Protein AF-0000000074530507 (afdb_homodimer)

Foldseek 3Di:
DVLPDLLLVVLLVVLVVVLVVLVVQLVVVCVVVVHDDDDDPPACQDLNNLSVVLNVVSVVQSVVSSVLSVLLSVLSVPFDPPQDDSVLVVVLSVLSVLLSQLSVLLSCQSNDNDGPVDRDPSNVSSVVSNVVSVVVSVVVSVRSVVRSD/DLLPDLLLVVLLVVLVVVLVVLVVQLVVVCVVVVHDDDDDPPACQDLNNLSVVLNVVSVVQSVVSSVLSVLLSVLSVPFDPPQAPSVLVVVLSVLSVLLSQLSVLLSCQSNDNDGPVDGDPSNVSSVVSNVVSSVVSVVSSVRSVVRSD

Radius of gyration: 20.29 Å; Cα contacts (8 Å, |Δi|>4): 376; chains: 2; bounding box: 49×56×50 Å

pLDDT: mean 90.12, std 11.35, range [38.03, 98.88]

Secondary structure (DSSP, 8-state):
-GGGS-HHHHHHHHHHHHHHHHHHHHHHHHHHHT--SS--TT-TTSHHHHHHHHHHHHHHHHHHHHHHHHHHHHHHHHSPTTSS-HHHHHHHHHHHHHHHHHHHHHHHHHTSSS-TTS--HHHHHHHHHHHHHHHHHHHHHHHHHHH--/-GGGS-HHHHHHHHHHHHHHHHHHHHHHHHHHHT--SS--TT-TTSHHHHHHHHHHHHHHHHHHHHHHHHHHHHHHHHSPTTSS-HHHHHHHHHHHHHHHHHHHHHHHHHHSSS-TTS--HHHHHHHHHHHHHHHHHHHHHHHHHHH--

Structure (mmCIF, N/CA/C/O backbone):
data_AF-0000000074530507-model_v1
#
loop_
_entity.id
_entity.type
_entity.pdbx_description
1 polymer 'Predicted protein'
#
loop_
_atom_site.group_PDB
_atom_site.id
_atom_site.type_symbol
_atom_site.label_atom_id
_atom_site.label_alt_id
_atom_site.label_comp_id
_atom_site.label_asym_id
_atom_site.label_entity_id
_atom_site.label_seq_id
_atom_site.pdbx_PDB_ins_code
_atom_site.Cartn_x
_atom_site.Cartn_y
_atom_site.Cartn_z
_atom_site.occupancy
_atom_site.B_iso_or_equiv
_atom_site.auth_seq_id
_atom_site.auth_comp_id
_atom_site.auth_asym_id
_atom_site.auth_atom_id
_atom_site.pdbx_PDB_model_num
ATOM 1 N N . MET A 1 1 ? -6.875 18.562 21.969 1 38.03 1 MET A N 1
ATOM 2 C CA . MET A 1 1 ? -8.031 18.844 21.125 1 38.03 1 MET A CA 1
ATOM 3 C C . MET A 1 1 ? -7.848 18.266 19.719 1 38.03 1 MET A C 1
ATOM 5 O O . MET A 1 1 ? -6.723 18.172 19.234 1 38.03 1 MET A O 1
ATOM 9 N N . ILE A 1 2 ? -8.672 17.344 19.172 1 42.38 2 ILE A N 1
ATOM 10 C CA . ILE A 1 2 ? -8.539 16.688 17.875 1 42.38 2 ILE A CA 1
ATOM 11 C C . ILE A 1 2 ? -7.953 17.672 16.859 1 42.38 2 ILE A C 1
ATOM 13 O O . ILE A 1 2 ? -7.281 17.266 15.906 1 42.38 2 ILE A O 1
ATOM 17 N N . GLN A 1 3 ? -8.227 18.969 17 1 50.12 3 GLN A N 1
ATOM 18 C CA . GLN A 1 3 ? -7.809 20.078 16.141 1 50.12 3 GLN A CA 1
ATOM 19 C C . GLN A 1 3 ? -6.293 20.094 15.969 1 50.12 3 GLN A C 1
ATOM 21 O O . GLN A 1 3 ? -5.785 20.469 14.906 1 50.12 3 GLN A O 1
ATOM 26 N N . ASP A 1 4 ? -5.508 19.578 17 1 63.66 4 ASP A N 1
ATOM 27 C CA . ASP A 1 4 ? -4.066 19.797 16.922 1 63.66 4 ASP A CA 1
ATOM 28 C C . ASP A 1 4 ? -3.326 18.5 16.594 1 63.66 4 ASP A C 1
ATOM 30 O O . ASP A 1 4 ? -2.094 18.484 16.531 1 63.66 4 ASP A O 1
ATOM 34 N N . LYS A 1 5 ? -4.289 17.484 16.312 1 74.88 5 LYS A N 1
ATOM 35 C CA . LYS A 1 5 ? -3.574 16.234 16.109 1 74.88 5 LYS A CA 1
ATOM 36 C C . LYS A 1 5 ? -3.561 15.844 14.641 1 74.88 5 LYS A C 1
ATOM 38 O O . LYS A 1 5 ? -4.574 15.969 13.945 1 74.88 5 LYS A O 1
ATOM 43 N N . PRO A 1 6 ? -2.488 15.453 14.133 1 89.94 6 PRO A N 1
ATOM 44 C CA . PRO A 1 6 ? -2.389 15.109 12.711 1 89.94 6 PRO A CA 1
ATOM 45 C C . PRO A 1 6 ? -2.988 13.742 12.391 1 89.94 6 PRO A C 1
ATOM 47 O O . PRO A 1 6 ? -2.268 12.828 11.984 1 89.94 6 PRO A O 1
ATOM 50 N N . VAL A 1 7 ? -4.391 13.672 12.508 1 95.31 7 VAL A N 1
ATOM 51 C CA . VAL A 1 7 ? -5.164 12.445 12.344 1 95.31 7 VAL A CA 1
ATOM 52 C C . VAL A 1 7 ? -4.789 11.766 11.031 1 95.31 7 VAL A C 1
ATOM 54 O O . VAL A 1 7 ? -4.633 10.547 10.984 1 95.31 7 VAL A O 1
ATOM 57 N N . GLY A 1 8 ? -4.609 12.547 10.016 1 97.12 8 GLY A N 1
ATOM 58 C CA . GLY A 1 8 ? -4.328 12.016 8.688 1 97.12 8 GLY A CA 1
ATOM 59 C C . GLY A 1 8 ? -3.002 11.289 8.602 1 97.12 8 GLY A C 1
ATOM 60 O O . GLY A 1 8 ? -2.867 10.312 7.863 1 97.12 8 GLY A O 1
ATOM 61 N N . ILE A 1 9 ? -2.074 11.703 9.344 1 96.56 9 ILE A N 1
ATOM 62 C CA . ILE A 1 9 ? -0.757 11.078 9.336 1 96.56 9 ILE A CA 1
ATOM 63 C C . ILE A 1 9 ? -0.815 9.742 10.07 1 96.56 9 ILE A C 1
ATOM 65 O O . ILE A 1 9 ? -0.299 8.734 9.578 1 96.56 9 ILE A O 1
ATOM 69 N N . TYR A 1 10 ? -1.495 9.734 11.219 1 97.25 10 TYR A N 1
ATOM 70 C CA . TYR A 1 10 ? -1.642 8.492 11.969 1 97.25 10 TYR A CA 1
ATOM 71 C C . TYR A 1 10 ? -2.475 7.48 11.188 1 97.25 10 TYR A C 1
ATOM 73 O O . TYR A 1 10 ? -2.143 6.297 11.148 1 97.25 10 TYR A O 1
ATOM 81 N N . ALA A 1 11 ? -3.539 7.992 10.586 1 98.5 11 ALA A N 1
ATOM 82 C CA . ALA A 1 11 ? -4.379 7.125 9.766 1 98.5 11 ALA A CA 1
ATOM 83 C C . ALA A 1 11 ? -3.592 6.551 8.586 1 98.5 11 ALA A C 1
ATOM 85 O O . ALA A 1 11 ? -3.717 5.367 8.266 1 98.5 11 ALA A O 1
ATOM 86 N N . SER A 1 12 ? -2.795 7.379 7.953 1 98.62 12 SER A N 1
ATOM 87 C CA . SER A 1 12 ? -1.981 6.934 6.824 1 98.62 12 SER A CA 1
ATOM 88 C C . SER A 1 12 ? -0.98 5.867 7.254 1 98.62 12 SER A C 1
ATOM 90 O O . SER A 1 12 ? -0.781 4.879 6.547 1 98.62 12 SER A O 1
ATOM 92 N N . ALA A 1 13 ? -0.384 6.062 8.398 1 98.44 13 ALA A N 1
ATOM 93 C CA . ALA A 1 13 ? 0.569 5.082 8.914 1 98.44 13 ALA A CA 1
ATOM 94 C C . ALA A 1 13 ? -0.109 3.74 9.164 1 98.44 13 ALA A C 1
ATOM 96 O O . ALA A 1 13 ? 0.44 2.688 8.828 1 98.44 13 ALA A O 1
ATOM 97 N N . LEU A 1 14 ? -1.243 3.82 9.734 1 98.5 14 LEU A N 1
ATOM 98 C CA . LEU A 1 14 ? -1.99 2.607 10.047 1 98.5 14 LEU A CA 1
ATOM 99 C C . LEU A 1 14 ? -2.391 1.872 8.766 1 98.5 14 LEU A C 1
ATOM 101 O O . LEU A 1 14 ? -2.23 0.654 8.672 1 98.5 14 LEU A O 1
ATOM 105 N N . LEU A 1 15 ? -2.877 2.609 7.832 1 98.75 15 LEU A N 1
ATOM 106 C CA . LEU A 1 15 ? -3.324 2.006 6.578 1 98.75 15 LEU A CA 1
ATOM 107 C C . LEU A 1 15 ? -2.145 1.437 5.801 1 98.75 15 LEU A C 1
ATOM 109 O O . LEU A 1 15 ? -2.24 0.348 5.227 1 98.75 15 LEU A O 1
ATOM 113 N N . ALA A 1 16 ? -1.085 2.211 5.766 1 98.81 16 ALA A N 1
ATOM 114 C CA . ALA A 1 16 ? 0.117 1.719 5.098 1 98.81 16 ALA A CA 1
ATOM 115 C C . ALA A 1 16 ? 0.637 0.45 5.77 1 98.81 16 ALA A C 1
ATOM 117 O O . ALA A 1 16 ? 0.926 -0.542 5.094 1 98.81 16 ALA A O 1
ATOM 118 N N . GLY A 1 17 ? 0.739 0.49 7.094 1 98.62 17 GLY A N 1
ATOM 119 C CA . GLY A 1 17 ? 1.167 -0.69 7.828 1 98.62 17 GLY A CA 1
ATOM 120 C C . GLY A 1 17 ? 0.288 -1.9 7.578 1 98.62 17 GLY A C 1
ATOM 121 O O . GLY A 1 17 ? 0.789 -3.018 7.426 1 98.62 17 GLY A O 1
ATOM 122 N N . ALA A 1 18 ? -0.97 -1.652 7.551 1 98.62 18 ALA A N 1
ATOM 123 C CA . ALA A 1 18 ? -1.917 -2.736 7.309 1 98.62 18 ALA A CA 1
ATOM 124 C C . ALA A 1 18 ? -1.673 -3.383 5.949 1 98.62 18 ALA A C 1
ATOM 126 O O . ALA A 1 18 ? -1.836 -4.594 5.793 1 98.62 18 ALA A O 1
ATOM 127 N N . ASN A 1 19 ? -1.343 -2.592 4.945 1 98.44 19 ASN A N 1
ATOM 128 C CA . ASN A 1 19 ? -1.053 -3.15 3.629 1 98.44 19 ASN A CA 1
ATOM 129 C C . ASN A 1 19 ? 0.098 -4.152 3.686 1 98.44 19 ASN A C 1
ATOM 131 O O . ASN A 1 19 ? 0.014 -5.234 3.104 1 98.44 19 ASN A O 1
ATOM 135 N N . PHE A 1 20 ? 1.115 -3.824 4.387 1 98.62 20 PHE A N 1
ATOM 136 C CA . PHE A 1 20 ? 2.289 -4.688 4.473 1 98.62 20 PHE A CA 1
ATOM 137 C C . PHE A 1 20 ? 2.008 -5.895 5.355 1 98.62 20 PHE A C 1
ATOM 139 O O . PHE A 1 20 ? 2.49 -6.996 5.082 1 98.62 20 PHE A O 1
ATOM 146 N N . VAL A 1 21 ? 1.217 -5.68 6.379 1 98.19 21 VAL A N 1
ATOM 147 C CA . VAL A 1 21 ? 0.849 -6.801 7.238 1 98.19 21 VAL A CA 1
ATOM 148 C C . VAL A 1 21 ? -0.023 -7.785 6.461 1 98.19 21 VAL A C 1
ATOM 150 O O . VAL A 1 21 ? 0.217 -8.992 6.488 1 98.19 21 VAL A O 1
ATOM 153 N N . LEU A 1 22 ? -1.006 -7.27 5.75 1 98.19 22 LEU A N 1
ATOM 154 C CA . LEU A 1 22 ? -1.865 -8.141 4.953 1 98.19 22 LEU A CA 1
ATOM 155 C C . LEU A 1 22 ? -1.055 -8.891 3.906 1 98.19 22 LEU A C 1
ATOM 157 O O . LEU A 1 22 ? -1.284 -10.078 3.672 1 98.19 22 LEU A O 1
ATOM 161 N N . GLY A 1 23 ? -0.12 -8.172 3.316 1 97.62 23 GLY A N 1
ATOM 162 C CA . GLY A 1 23 ? 0.769 -8.852 2.389 1 97.62 23 GLY A CA 1
ATOM 163 C C . GLY A 1 23 ? 1.565 -9.969 3.037 1 97.62 23 GLY A C 1
ATOM 164 O O . GLY A 1 23 ? 1.749 -11.039 2.441 1 97.62 23 GLY A O 1
ATOM 165 N N . SER A 1 24 ? 2.014 -9.766 4.223 1 97.31 24 SER A N 1
ATOM 166 C CA . SER A 1 24 ? 2.775 -10.789 4.93 1 97.31 24 SER A CA 1
ATOM 167 C C . SER A 1 24 ? 1.895 -11.984 5.289 1 97.31 24 SER A C 1
ATOM 169 O O . SER A 1 24 ? 2.361 -13.125 5.301 1 97.31 24 SER A O 1
ATOM 171 N N . VAL A 1 25 ? 0.646 -11.734 5.598 1 96.81 25 VAL A N 1
ATOM 172 C CA . VAL A 1 25 ? -0.304 -12.812 5.875 1 96.81 25 VAL A CA 1
ATOM 173 C C . VAL A 1 25 ? -0.505 -13.656 4.621 1 96.81 25 VAL A C 1
ATOM 175 O O . VAL A 1 25 ? -0.502 -14.891 4.688 1 96.81 25 VAL A O 1
ATOM 178 N N . VAL A 1 26 ? -0.604 -13 3.457 1 95.94 26 VAL A N 1
ATOM 179 C CA . VAL A 1 26 ? -0.722 -13.711 2.191 1 95.94 26 VAL A CA 1
ATOM 180 C C . VAL A 1 26 ? 0.512 -14.586 1.975 1 95.94 26 VAL A C 1
ATOM 182 O O . VAL A 1 26 ? 0.393 -15.766 1.648 1 95.94 26 VAL A O 1
ATOM 185 N N . SER A 1 27 ? 1.663 -14 2.227 1 94.62 27 SER A N 1
ATOM 186 C CA . SER A 1 27 ? 2.908 -14.742 2.043 1 94.62 27 SER A CA 1
ATOM 187 C C . SER A 1 27 ? 2.984 -15.938 2.982 1 94.62 27 SER A C 1
ATOM 189 O O . SER A 1 27 ? 3.393 -17.031 2.574 1 94.62 27 SER A O 1
ATOM 191 N N . SER A 1 28 ? 2.576 -15.781 4.211 1 94 28 SER A N 1
ATOM 192 C CA . SER A 1 28 ? 2.596 -16.859 5.199 1 94 28 SER A CA 1
ATOM 193 C C . SER A 1 28 ? 1.63 -17.969 4.82 1 94 28 SER A C 1
ATOM 195 O O . SER A 1 28 ? 1.957 -19.156 4.949 1 94 28 SER A O 1
ATOM 197 N N . ARG A 1 29 ? 0.447 -17.547 4.324 1 91.75 29 ARG A N 1
ATOM 198 C CA . ARG A 1 29 ? -0.546 -18.531 3.932 1 91.75 29 ARG A CA 1
ATOM 199 C C . ARG A 1 29 ? -0.101 -19.297 2.684 1 91.75 29 ARG A C 1
ATOM 201 O O . ARG A 1 29 ? -0.401 -20.484 2.531 1 91.75 29 ARG A O 1
ATOM 208 N N . ARG A 1 30 ? 0.656 -18.625 1.835 1 90.25 30 ARG A N 1
ATOM 209 C CA . ARG A 1 30 ? 1.193 -19.281 0.648 1 90.25 30 ARG A CA 1
ATOM 210 C C . ARG A 1 30 ? 2.252 -20.312 1.027 1 90.25 30 ARG A C 1
ATOM 212 O O . ARG A 1 30 ? 2.295 -21.406 0.456 1 90.25 30 ARG A O 1
ATOM 219 N N . MET A 1 31 ? 3.029 -19.953 1.963 1 87.12 31 MET A N 1
ATOM 220 C CA . MET A 1 31 ? 4.043 -20.891 2.436 1 87.12 31 MET A CA 1
ATOM 221 C C . MET A 1 31 ? 3.398 -22.109 3.096 1 87.12 31 MET A C 1
ATOM 223 O O . MET A 1 31 ? 3.783 -23.25 2.822 1 87.12 31 MET A O 1
ATOM 227 N N . SER A 1 32 ? 2.373 -21.922 3.793 1 87.12 32 SER A N 1
ATOM 228 C CA . SER A 1 32 ? 1.711 -22.984 4.531 1 87.12 32 SER A CA 1
ATOM 229 C C . SER A 1 32 ? 0.933 -23.906 3.598 1 87.12 32 SER A C 1
ATOM 231 O O . SER A 1 32 ? 0.827 -25.109 3.85 1 87.12 32 SER A O 1
ATOM 233 N N . SER A 1 33 ? 0.396 -23.359 2.475 1 83.94 33 SER A N 1
ATOM 234 C CA . SER A 1 33 ? -0.404 -24.141 1.541 1 83.94 33 SER A CA 1
ATOM 235 C C . SER A 1 33 ? 0.454 -24.703 0.413 1 83.94 33 SER A C 1
ATOM 237 O O . SER A 1 33 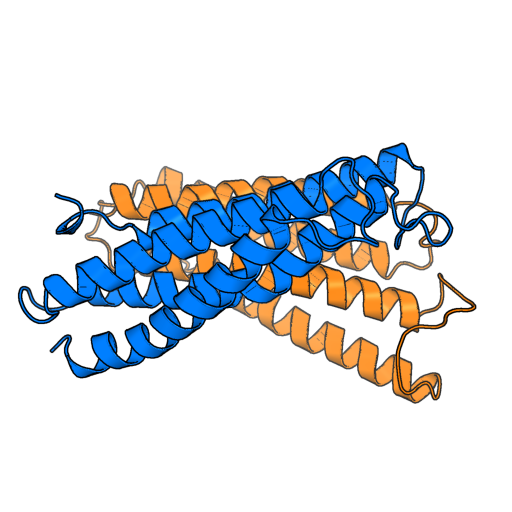? -0.052 -25.391 -0.478 1 83.94 33 SER A O 1
ATOM 239 N N . ARG A 1 34 ? 1.786 -24.328 0.48 1 80.56 34 ARG A N 1
ATOM 240 C CA . ARG A 1 34 ? 2.727 -24.766 -0.544 1 80.56 34 ARG A CA 1
ATOM 241 C C . ARG A 1 34 ? 2.254 -24.359 -1.936 1 80.56 34 ARG A C 1
ATOM 243 O O . ARG A 1 34 ? 2.273 -25.172 -2.867 1 80.56 34 ARG A O 1
ATOM 250 N N . LYS A 1 35 ? 1.601 -23.234 -1.944 1 79.75 35 LYS A N 1
ATOM 251 C CA . LYS A 1 35 ? 1.241 -22.562 -3.188 1 79.75 35 LYS A CA 1
ATOM 252 C C . LYS A 1 35 ? 2.062 -21.281 -3.379 1 79.75 35 LYS A C 1
ATOM 254 O O . LYS A 1 35 ? 2.213 -20.5 -2.449 1 79.75 35 LYS A O 1
ATOM 259 N N . SER A 1 36 ? 2.641 -21.234 -4.57 1 74.75 36 SER A N 1
ATOM 260 C CA . SER A 1 36 ? 3.578 -20.141 -4.77 1 74.75 36 SER A CA 1
ATOM 261 C C . SER A 1 36 ? 2.902 -18.953 -5.453 1 74.75 36 SER A C 1
ATOM 263 O O . SER A 1 36 ? 3.348 -17.812 -5.312 1 74.75 36 SER A O 1
ATOM 265 N N . ILE A 1 37 ? 1.854 -19.234 -6.172 1 75.06 37 ILE A N 1
ATOM 266 C CA . ILE A 1 37 ? 1.181 -18.125 -6.848 1 75.06 37 ILE A CA 1
ATOM 267 C C . ILE A 1 37 ? -0.33 -18.344 -6.816 1 75.06 37 ILE A C 1
ATOM 269 O O . ILE A 1 37 ? -0.796 -19.469 -6.609 1 75.06 37 ILE A O 1
ATOM 273 N N . GLY A 1 38 ? -1.021 -17.234 -6.973 1 72 38 GLY A N 1
ATOM 274 C CA . GLY A 1 38 ? -2.465 -17.328 -7.117 1 72 38 GLY A CA 1
ATOM 275 C C . GLY A 1 38 ? -3.174 -17.734 -5.84 1 72 38 GLY A C 1
ATOM 276 O O . GLY A 1 38 ? -2.717 -17.406 -4.742 1 72 38 GLY A O 1
ATOM 277 N N . CYS A 1 39 ? -4.469 -18.109 -6.016 1 74 39 CYS A N 1
ATOM 278 C CA . CYS A 1 39 ? -5.352 -18.578 -4.949 1 74 39 CYS A CA 1
ATOM 279 C C . CYS A 1 39 ? -5.703 -20.047 -5.129 1 74 39 CYS A C 1
ATOM 281 O O . CYS A 1 39 ? -5.164 -20.719 -6.012 1 74 39 CYS A O 1
ATOM 283 N N . ASP A 1 40 ? -6.352 -20.469 -4.062 1 74.94 40 ASP A N 1
ATOM 284 C CA . ASP A 1 40 ? -6.859 -21.828 -4.176 1 74.94 40 ASP A CA 1
ATOM 285 C C . ASP A 1 40 ? -8.062 -21.891 -5.117 1 74.94 40 ASP A C 1
ATOM 287 O O . ASP A 1 40 ? -9.18 -21.562 -4.723 1 74.94 40 ASP A O 1
ATOM 291 N N . GLU A 1 41 ? -7.766 -22.156 -6.387 1 72.5 41 GLU A N 1
ATOM 292 C CA . GLU A 1 41 ? -8.789 -22.172 -7.422 1 72.5 41 GLU A CA 1
ATOM 293 C C . GLU A 1 41 ? -9.914 -23.141 -7.078 1 72.5 41 GLU A C 1
ATOM 295 O O . GLU A 1 41 ? -11.062 -22.938 -7.469 1 72.5 41 GLU A O 1
ATOM 300 N N . ASN A 1 42 ? -9.602 -24.078 -6.309 1 79.25 42 ASN A N 1
ATOM 301 C CA . ASN A 1 42 ? -10.578 -25.125 -6.023 1 79.25 42 ASN A CA 1
ATOM 302 C C . ASN A 1 42 ? -11.352 -24.828 -4.738 1 79.25 42 ASN A C 1
ATOM 304 O O . ASN A 1 42 ? -12.352 -25.484 -4.449 1 79.25 42 ASN A O 1
ATOM 308 N N . ASP A 1 43 ? -10.906 -23.875 -3.945 1 84.94 43 ASP A N 1
ATOM 309 C CA . ASP A 1 43 ? -11.57 -23.516 -2.697 1 84.94 43 ASP A CA 1
ATOM 310 C C . ASP A 1 43 ? -11.648 -22 -2.525 1 84.94 43 ASP A C 1
ATOM 312 O O . ASP A 1 43 ? -10.781 -21.391 -1.903 1 84.94 43 ASP A O 1
ATOM 316 N N . PRO A 1 44 ? -12.703 -21.469 -2.967 1 84 44 PRO A N 1
ATOM 317 C CA . PRO A 1 44 ? -12.875 -20.016 -2.896 1 84 44 PRO A CA 1
ATOM 318 C C . PRO A 1 44 ? -12.961 -19.5 -1.462 1 84 44 PRO A C 1
ATOM 320 O O . PRO A 1 44 ? -12.844 -18.281 -1.228 1 84 44 PRO A O 1
ATOM 323 N N . ASN A 1 45 ? -13.062 -20.438 -0.555 1 89.56 45 ASN A N 1
ATOM 324 C CA . ASN A 1 45 ? -13.195 -20.016 0.835 1 89.56 45 ASN A CA 1
ATOM 325 C C . ASN A 1 45 ? -11.953 -20.359 1.646 1 89.56 45 ASN A C 1
ATOM 327 O O . ASN A 1 45 ? -11.969 -20.297 2.877 1 89.56 45 ASN A O 1
ATOM 331 N N . SER A 1 46 ? -10.93 -20.688 0.937 1 91.25 46 SER A N 1
ATOM 332 C CA . SER A 1 46 ? -9.703 -21.031 1.653 1 91.25 46 SER A CA 1
ATOM 333 C C . SER A 1 46 ? -9.125 -19.812 2.361 1 91.25 46 SER A C 1
ATOM 335 O O . SER A 1 46 ? -9.391 -18.672 1.969 1 91.25 46 SER A O 1
ATOM 337 N N . ALA A 1 47 ? -8.359 -20.094 3.35 1 92.25 47 ALA A N 1
ATOM 338 C CA . ALA A 1 47 ? -7.695 -19.016 4.086 1 92.25 47 ALA A CA 1
ATOM 339 C C . ALA A 1 47 ? -6.793 -18.203 3.164 1 92.25 47 ALA A C 1
ATOM 341 O O . ALA A 1 47 ? -6.707 -16.969 3.297 1 92.25 47 ALA A O 1
ATOM 342 N N . LEU A 1 48 ? -6.18 -18.859 2.268 1 93.62 48 LEU A N 1
ATOM 343 C CA . LEU A 1 48 ? -5.305 -18.172 1.327 1 93.62 48 LEU A CA 1
ATOM 344 C C . LEU A 1 48 ? -6.105 -17.266 0.402 1 93.62 48 LEU A C 1
ATOM 346 O O . LEU A 1 48 ? -5.758 -16.094 0.214 1 93.62 48 LEU A O 1
ATOM 350 N N . THR A 1 49 ? -7.172 -17.797 -0.137 1 93 49 THR A N 1
ATOM 351 C CA . THR A 1 49 ? -7.996 -17 -1.043 1 93 49 THR A CA 1
ATOM 352 C C . THR A 1 49 ? -8.539 -15.766 -0.336 1 93 49 THR A C 1
ATOM 354 O O . THR A 1 49 ? -8.516 -14.664 -0.892 1 93 49 THR A O 1
ATOM 357 N N . LYS A 1 50 ? -8.984 -15.938 0.86 1 94.56 50 LYS A N 1
ATOM 358 C CA . LYS A 1 50 ? -9.523 -14.828 1.646 1 94.56 50 LYS A CA 1
ATOM 359 C C . LYS A 1 50 ? -8.445 -13.781 1.92 1 94.56 50 LYS A C 1
ATOM 361 O O . LYS A 1 50 ? -8.688 -12.586 1.787 1 94.56 50 LYS A O 1
ATOM 366 N N . ALA A 1 51 ? -7.242 -14.234 2.271 1 95.75 51 ALA A N 1
ATOM 367 C CA . ALA A 1 51 ? -6.137 -13.32 2.539 1 95.75 51 ALA A CA 1
ATOM 368 C C . ALA A 1 51 ? -5.758 -12.531 1.288 1 95.75 51 ALA A C 1
ATOM 370 O O . ALA A 1 51 ? -5.52 -11.32 1.355 1 95.75 51 ALA A O 1
ATOM 371 N N . VAL A 1 52 ? -5.715 -13.195 0.209 1 94.88 52 VAL A N 1
ATOM 372 C CA . VAL A 1 52 ? -5.344 -12.562 -1.054 1 94.88 52 VAL A CA 1
ATOM 373 C C . VAL A 1 52 ? -6.375 -11.508 -1.425 1 94.88 52 VAL A C 1
ATOM 375 O O . VAL A 1 52 ? -6.02 -10.391 -1.805 1 94.88 52 VAL A O 1
ATOM 378 N N . ARG A 1 53 ? -7.609 -11.789 -1.312 1 94.44 53 ARG A N 1
ATOM 379 C CA . ARG A 1 53 ? -8.672 -10.859 -1.65 1 94.44 53 ARG A CA 1
ATOM 380 C C . ARG A 1 53 ? -8.672 -9.664 -0.705 1 94.44 53 ARG A C 1
ATOM 382 O O . ARG A 1 53 ? -8.898 -8.523 -1.131 1 94.44 53 ARG A O 1
ATOM 389 N N . ALA A 1 54 ? -8.492 -9.938 0.544 1 96.69 54 ALA A N 1
ATOM 390 C CA . ALA A 1 54 ? -8.422 -8.859 1.526 1 96.69 54 ALA A CA 1
ATOM 391 C C . ALA A 1 54 ? -7.27 -7.906 1.218 1 96.69 54 ALA A C 1
ATOM 393 O O . ALA A 1 54 ? -7.449 -6.684 1.224 1 96.69 54 ALA A O 1
ATOM 394 N N . HIS A 1 55 ? -6.117 -8.469 0.922 1 97.75 55 HIS A N 1
ATOM 395 C CA . HIS A 1 55 ? -4.945 -7.652 0.61 1 97.75 55 HIS A CA 1
ATOM 396 C C . HIS A 1 55 ? -5.152 -6.867 -0.682 1 97.75 55 HIS A C 1
ATOM 398 O O . HIS A 1 55 ? -4.852 -5.672 -0.741 1 97.75 55 HIS A O 1
ATOM 404 N N . ALA A 1 56 ? -5.668 -7.527 -1.645 1 96.19 56 ALA A N 1
ATOM 405 C CA . ALA A 1 56 ? -5.902 -6.887 -2.936 1 96.19 56 ALA A CA 1
ATOM 406 C C . ALA A 1 56 ? -6.875 -5.719 -2.799 1 96.19 56 ALA A C 1
ATOM 408 O O . ALA A 1 56 ? -6.641 -4.641 -3.346 1 96.19 56 ALA A O 1
ATOM 409 N N . ASN A 1 57 ? -7.957 -5.945 -2.166 1 97.12 57 ASN A N 1
ATOM 410 C CA . ASN A 1 57 ? -8.945 -4.891 -1.955 1 97.12 57 ASN A CA 1
ATOM 411 C C . ASN A 1 57 ? -8.336 -3.695 -1.224 1 97.12 57 ASN A C 1
ATOM 413 O O . ASN A 1 57 ? -8.586 -2.545 -1.588 1 97.12 57 ASN A O 1
ATOM 417 N N . HIS A 1 58 ? -7.562 -4.012 -0.18 1 98.31 58 HIS A N 1
ATOM 418 C CA . HIS A 1 58 ? -6.895 -2.959 0.574 1 98.31 58 HIS A CA 1
ATOM 419 C C . HIS A 1 58 ? -5.926 -2.182 -0.31 1 98.31 58 HIS A C 1
ATOM 421 O O . HIS A 1 58 ? -5.895 -0.949 -0.271 1 98.31 58 HIS A O 1
ATOM 427 N N . ALA A 1 59 ? -5.191 -2.842 -1.146 1 97.81 59 ALA A N 1
ATOM 428 C CA . ALA A 1 59 ? -4.176 -2.238 -2.006 1 97.81 59 ALA A CA 1
ATOM 429 C C . ALA A 1 59 ? -4.816 -1.377 -3.09 1 97.81 59 ALA A C 1
ATOM 431 O O . ALA A 1 59 ? -4.203 -0.43 -3.584 1 97.81 59 ALA A O 1
ATOM 432 N N . GLU A 1 60 ? -6.062 -1.613 -3.41 1 97.62 60 GLU A N 1
ATOM 433 C CA . GLU A 1 60 ? -6.758 -0.904 -4.48 1 97.62 60 GLU A CA 1
ATOM 434 C C . GLU A 1 60 ? -7.082 0.53 -4.07 1 97.62 60 GLU A C 1
ATOM 436 O O . GLU A 1 60 ? -7.121 1.429 -4.914 1 97.62 60 GLU A O 1
ATOM 441 N N . TYR A 1 61 ? -7.238 0.749 -2.812 1 97.94 61 TYR A N 1
ATOM 442 C CA . TYR A 1 61 ? -7.797 2.027 -2.389 1 97.94 61 TYR A CA 1
ATOM 443 C C . TYR A 1 61 ? -6.805 2.793 -1.52 1 97.94 61 TYR A C 1
ATOM 445 O O . TYR A 1 61 ? -6.773 4.027 -1.546 1 97.94 61 TYR A O 1
ATOM 453 N N . THR A 1 62 ? -6.059 2.119 -0.84 1 97 62 THR A N 1
ATOM 454 C CA . THR A 1 62 ? -5.289 2.674 0.27 1 97 62 THR A CA 1
ATOM 455 C C . THR A 1 62 ? -4.273 3.691 -0.233 1 97 62 THR A C 1
ATOM 457 O O . THR A 1 62 ? -4.129 4.773 0.343 1 97 62 THR A O 1
ATOM 460 N N . PRO A 1 63 ? -3.549 3.438 -1.328 1 97.25 63 PRO A N 1
ATOM 461 C CA . PRO A 1 63 ? -2.594 4.457 -1.764 1 97.25 63 PRO A CA 1
ATOM 462 C C . PRO A 1 63 ? -3.26 5.797 -2.076 1 97.25 63 PRO A C 1
ATOM 464 O O . PRO A 1 63 ? -2.711 6.852 -1.754 1 97.25 63 PRO A O 1
ATOM 467 N N . THR A 1 64 ? -4.383 5.711 -2.721 1 98.12 64 THR A N 1
ATOM 468 C CA . THR A 1 64 ? -5.105 6.926 -3.078 1 98.12 64 THR A CA 1
ATOM 469 C C . THR A 1 64 ? -5.52 7.695 -1.828 1 98.12 64 THR A C 1
ATOM 471 O O . THR A 1 64 ? -5.289 8.906 -1.731 1 98.12 64 THR A O 1
ATOM 474 N N . ILE A 1 65 ? -6.051 6.992 -0.904 1 98.69 65 ILE A N 1
ATOM 475 C CA . ILE A 1 65 ? -6.57 7.656 0.286 1 98.69 65 ILE A CA 1
ATOM 476 C C . ILE A 1 65 ? -5.41 8.211 1.113 1 98.69 65 ILE A C 1
ATOM 478 O O . ILE A 1 65 ? -5.527 9.289 1.709 1 98.69 65 ILE A O 1
ATOM 482 N N . ILE A 1 66 ? -4.32 7.516 1.195 1 98.69 66 ILE A N 1
ATOM 483 C CA . ILE A 1 66 ? -3.139 7.973 1.916 1 98.69 66 ILE A CA 1
ATOM 484 C C . ILE A 1 66 ? -2.629 9.273 1.296 1 98.69 66 ILE A C 1
ATOM 486 O O . ILE A 1 66 ? -2.316 10.227 2.01 1 98.69 66 ILE A O 1
ATOM 490 N N . ALA A 1 67 ? -2.578 9.336 -0.04 1 98.12 67 ALA A N 1
ATOM 491 C CA . ALA A 1 67 ? -2.145 10.555 -0.721 1 98.12 67 ALA A CA 1
ATOM 492 C C . ALA A 1 67 ? -3.045 11.734 -0.363 1 98.12 67 ALA A C 1
ATOM 494 O O . ALA A 1 67 ? -2.559 12.836 -0.093 1 98.12 67 ALA A O 1
ATOM 495 N N . LEU A 1 68 ? -4.281 11.477 -0.345 1 98.19 68 LEU A N 1
ATOM 496 C CA . LEU A 1 68 ? -5.23 12.539 -0.032 1 98.19 68 LEU A CA 1
ATOM 497 C C . LEU A 1 68 ? -5.051 13.023 1.403 1 98.19 68 LEU A C 1
ATOM 499 O O . LEU A 1 68 ? -5 14.234 1.653 1 98.19 68 LEU A O 1
ATOM 503 N N . MET A 1 69 ? -4.918 12.078 2.316 1 98 69 MET A N 1
ATOM 504 C CA . MET A 1 69 ? -4.84 12.422 3.732 1 98 69 MET A CA 1
ATOM 505 C C . MET A 1 69 ? -3.539 13.156 4.043 1 98 69 MET A C 1
ATOM 507 O O . MET A 1 69 ? -3.539 14.148 4.773 1 98 69 MET A O 1
ATOM 511 N N . LEU A 1 70 ? -2.471 12.703 3.49 1 96.56 70 LEU A N 1
ATOM 512 C CA . LEU A 1 70 ? -1.195 13.367 3.736 1 96.56 70 LEU A CA 1
ATOM 513 C C . LEU A 1 70 ? -1.192 14.773 3.15 1 96.56 70 LEU A C 1
ATOM 515 O O . LEU A 1 70 ? -0.626 15.695 3.742 1 96.56 70 LEU A O 1
ATOM 519 N N . PHE A 1 71 ? -1.841 14.953 2.039 1 94.56 71 PHE A N 1
ATOM 520 C CA . PHE A 1 71 ? -1.937 16.281 1.436 1 94.56 71 PHE A CA 1
ATOM 521 C C . PHE A 1 71 ? -2.771 17.203 2.305 1 94.56 71 PHE A C 1
ATOM 523 O O . PHE A 1 71 ? -2.359 18.344 2.59 1 94.56 71 PHE A O 1
ATOM 530 N N . ILE A 1 72 ? -3.877 16.734 2.715 1 93.75 72 ILE A N 1
ATOM 531 C CA . ILE A 1 72 ? -4.773 17.531 3.533 1 93.75 72 ILE A CA 1
ATOM 532 C C . ILE A 1 72 ? -4.062 17.953 4.816 1 93.75 72 ILE A C 1
ATOM 534 O O . ILE A 1 72 ? -4.102 19.141 5.195 1 93.75 72 ILE A O 1
ATOM 538 N N . GLU A 1 73 ? -3.416 17.047 5.441 1 91.62 73 GLU A N 1
ATOM 539 C CA . GLU A 1 73 ? -2.73 17.359 6.695 1 91.62 73 GLU A CA 1
ATOM 540 C C . GLU A 1 73 ? -1.569 18.312 6.473 1 91.62 73 GLU A C 1
ATOM 542 O O . GLU A 1 73 ? -1.324 19.203 7.293 1 91.62 73 GLU A O 1
ATOM 547 N N . SER A 1 74 ? -0.85 18.125 5.371 1 88.69 74 SER A N 1
ATOM 548 C CA . SER A 1 74 ? 0.256 19.031 5.066 1 88.69 74 SER A CA 1
ATOM 549 C C . SER A 1 74 ? -0.24 20.453 4.836 1 88.69 74 SER A C 1
ATOM 551 O O . SER A 1 74 ? 0.365 21.406 5.316 1 88.69 74 SER A O 1
ATOM 553 N N . LYS A 1 75 ? -1.299 20.578 4.168 1 86.94 75 LYS A N 1
ATOM 554 C CA . LYS A 1 75 ? -1.879 21.891 3.924 1 86.94 75 LYS A CA 1
ATOM 555 C C . LYS A 1 75 ? -2.365 22.531 5.223 1 86.94 75 LYS A C 1
ATOM 557 O O . LYS A 1 75 ? -2.166 23.719 5.449 1 86.94 75 LYS A O 1
ATOM 562 N N . ALA A 1 76 ? -2.965 21.75 6.008 1 83.25 76 ALA A N 1
ATOM 563 C CA . ALA A 1 76 ? -3.48 22.25 7.281 1 83.25 76 ALA A CA 1
ATOM 564 C C . ALA A 1 76 ? -2.344 22.703 8.195 1 83.25 76 ALA A C 1
ATOM 566 O O . ALA A 1 76 ? -2.494 23.656 8.961 1 83.25 76 ALA A O 1
ATOM 567 N N . MET A 1 77 ? -1.242 22.078 8.094 1 80.44 77 MET A N 1
ATOM 568 C CA . MET A 1 77 ? -0.1 22.359 8.953 1 80.44 77 MET A CA 1
ATOM 569 C C . MET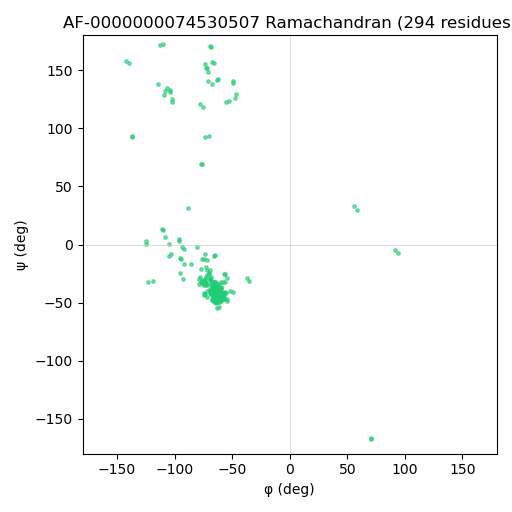 A 1 77 ? 0.638 23.609 8.484 1 80.44 77 MET A C 1
ATOM 571 O O . MET A 1 77 ? 1.165 24.375 9.305 1 80.44 77 MET A O 1
ATOM 575 N N . TYR A 1 78 ? 0.683 23.844 7.211 1 78.5 78 TYR A N 1
ATOM 576 C CA . TYR A 1 78 ? 1.529 24.906 6.695 1 78.5 78 TYR A CA 1
ATOM 577 C C . TYR A 1 78 ? 0.699 26.141 6.336 1 78.5 78 TYR A C 1
ATOM 579 O O . TYR A 1 78 ? 1.249 27.203 6.02 1 78.5 78 TYR A O 1
ATOM 587 N N . ALA A 1 79 ? -0.527 25.953 6.398 1 75.19 79 ALA A N 1
ATOM 588 C CA . ALA A 1 79 ? -1.386 27.109 6.121 1 75.19 79 ALA A CA 1
ATOM 589 C C . ALA A 1 79 ? -1.324 28.125 7.258 1 75.19 79 ALA A C 1
ATOM 591 O O . ALA A 1 79 ? -1.104 27.75 8.414 1 75.19 79 ALA A O 1
ATOM 592 N N . PRO A 1 80 ? -1.315 29.422 6.754 1 73.25 80 PRO A N 1
ATOM 593 C CA . PRO A 1 80 ? -1.389 30.438 7.809 1 73.25 80 PRO A CA 1
ATOM 594 C C . PRO A 1 80 ? -2.512 30.172 8.805 1 73.25 80 PRO A C 1
ATOM 596 O O . PRO A 1 80 ? -3.553 29.609 8.445 1 73.25 80 PRO A O 1
ATOM 599 N N . GLN A 1 81 ? -2.203 30.391 10.055 1 64.56 81 GLN A N 1
ATOM 600 C CA . GLN A 1 81 ? -3.176 30.156 11.117 1 64.56 81 GLN A CA 1
ATOM 601 C C . GLN A 1 81 ? -4.527 30.766 10.766 1 64.56 81 GLN A C 1
ATOM 603 O O . GLN A 1 81 ? -4.605 31.938 10.359 1 64.56 81 GLN A O 1
ATOM 608 N N . GLY A 1 82 ? -5.52 30.094 10.852 1 64.75 82 GLY A N 1
ATOM 609 C CA . GLY A 1 82 ? -6.867 30.594 10.633 1 64.75 82 GLY A CA 1
ATOM 610 C C . GLY A 1 82 ? -7.332 30.438 9.195 1 64.75 82 GLY A C 1
ATOM 611 O O . GLY A 1 82 ? -8.484 30.734 8.875 1 64.75 82 GLY A O 1
ATOM 612 N N . SER A 1 83 ? -6.449 29.969 8.32 1 71.31 83 SER A N 1
ATOM 613 C CA . SER A 1 83 ? -6.812 29.922 6.906 1 71.31 83 SER A CA 1
ATOM 614 C C . SER A 1 83 ? -7.746 28.766 6.605 1 71.31 83 SER A C 1
ATOM 616 O O . SER A 1 83 ? -8.594 28.844 5.719 1 71.31 83 SER A O 1
ATOM 618 N N . VAL A 1 84 ? -7.594 27.719 7.355 1 73.81 84 VAL A N 1
ATOM 619 C CA . VAL A 1 84 ? -8.492 26.578 7.145 1 73.81 84 VAL A CA 1
ATOM 620 C C . VAL A 1 84 ? -9.562 26.562 8.234 1 73.81 84 VAL A C 1
ATOM 622 O O . VAL A 1 84 ? -9.25 26.641 9.422 1 73.81 84 VAL A O 1
ATOM 625 N N . ASP A 1 85 ? -10.828 26.609 7.766 1 83.12 85 ASP A N 1
ATOM 626 C CA . ASP A 1 85 ? -11.945 26.531 8.703 1 83.12 85 ASP A CA 1
ATOM 627 C C . ASP A 1 85 ? -11.805 25.312 9.617 1 83.12 85 ASP A C 1
ATOM 629 O O . ASP A 1 85 ? -11.742 24.188 9.141 1 83.12 85 ASP A O 1
ATOM 633 N N . ILE A 1 86 ? -11.812 25.562 10.867 1 83.81 86 ILE A N 1
ATOM 634 C CA . ILE A 1 86 ? -11.555 24.547 11.875 1 83.81 86 ILE A CA 1
ATOM 635 C C . ILE A 1 86 ? -12.664 23.5 11.852 1 83.81 86 ILE A C 1
ATOM 637 O O . ILE A 1 86 ? -12.414 22.312 12.07 1 83.81 86 ILE A O 1
ATOM 641 N N . ASN A 1 87 ? -13.828 23.922 11.641 1 87.25 87 ASN A N 1
ATOM 642 C CA . ASN A 1 87 ? -14.953 22.984 11.586 1 87.25 87 ASN A CA 1
ATOM 643 C C . ASN A 1 87 ? -14.82 22.016 10.422 1 87.25 87 ASN A C 1
ATOM 645 O O . ASN A 1 87 ? -15.055 20.812 10.578 1 87.25 87 ASN A O 1
ATOM 649 N N . VAL A 1 88 ? -14.422 22.531 9.32 1 88.62 88 VAL A N 1
ATOM 650 C CA . VAL A 1 88 ? -14.25 21.688 8.133 1 88.62 88 VAL A CA 1
ATOM 651 C C . VAL A 1 88 ? -13.125 20.688 8.375 1 88.62 88 VAL A C 1
ATOM 653 O O . VAL A 1 88 ? -13.25 19.5 8.039 1 88.62 88 VAL A O 1
ATOM 656 N N . LEU A 1 89 ? -12.094 21.125 8.977 1 89.81 89 LEU A N 1
ATOM 657 C CA . LEU A 1 89 ? -10.969 20.25 9.273 1 89.81 89 LEU A CA 1
ATOM 658 C C . LEU A 1 89 ? -11.398 19.125 10.211 1 89.81 89 LEU A C 1
ATOM 660 O O . LEU A 1 89 ? -10.969 17.984 10.055 1 89.81 89 LEU A O 1
ATOM 664 N N . HIS A 1 90 ? -12.266 19.469 11.141 1 92.25 90 HIS A N 1
ATOM 665 C CA . HIS A 1 90 ? -12.781 18.453 12.047 1 92.25 90 HIS A CA 1
ATOM 666 C C . HIS A 1 90 ? -13.57 17.391 11.297 1 92.25 90 HIS A C 1
ATOM 668 O O . HIS A 1 90 ? -13.422 16.203 11.555 1 92.25 90 HIS A O 1
ATOM 674 N N . TRP A 1 91 ? -14.344 17.797 10.352 1 93.62 91 TRP A N 1
ATOM 675 C CA . TRP A 1 91 ? -15.141 16.859 9.562 1 93.62 91 TRP A CA 1
ATOM 676 C C . TRP A 1 91 ? -14.242 15.984 8.688 1 93.62 91 TRP A C 1
ATOM 678 O O . TRP A 1 91 ? -14.508 14.797 8.523 1 93.62 91 TRP A O 1
ATOM 688 N N . LEU A 1 92 ? -13.273 16.594 8.156 1 95.69 92 LEU A N 1
ATOM 689 C CA . LEU A 1 92 ? -12.336 15.828 7.336 1 95.69 92 LEU A CA 1
ATOM 690 C C . LEU A 1 92 ? -11.609 14.781 8.18 1 95.69 92 LEU A C 1
ATOM 692 O O . LEU A 1 92 ? -11.484 13.625 7.77 1 95.69 92 LEU A O 1
ATOM 696 N N . ARG A 1 93 ? -11.234 15.133 9.352 1 96.5 93 ARG A N 1
ATOM 697 C CA . ARG A 1 93 ? -10.531 14.203 10.227 1 96.5 93 ARG A CA 1
ATOM 698 C C . ARG A 1 93 ? -11.469 13.117 10.742 1 96.5 93 ARG A C 1
ATOM 700 O O . ARG A 1 93 ? -11.062 11.969 10.906 1 96.5 93 ARG A O 1
ATOM 707 N N . PHE A 1 94 ? -12.727 13.5 10.977 1 97.06 94 PHE A N 1
ATOM 708 C CA . PHE A 1 94 ? -13.742 12.5 11.266 1 97.06 94 PHE A CA 1
ATOM 709 C C . PHE A 1 94 ? -13.875 11.508 10.117 1 97.06 94 PHE A C 1
ATOM 711 O O . PHE A 1 94 ? -13.984 10.297 10.336 1 97.06 94 PHE A O 1
ATOM 718 N N . GLY A 1 95 ? -13.867 12.031 8.938 1 98.12 9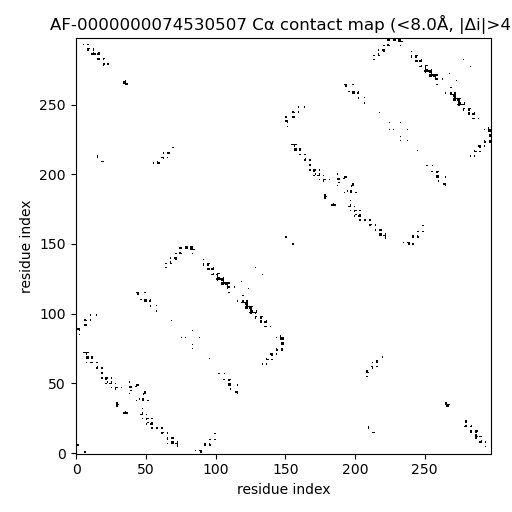5 GLY A N 1
ATOM 719 C CA . GLY A 1 95 ? -13.906 11.188 7.758 1 98.12 95 GLY A CA 1
ATOM 720 C C . GLY A 1 95 ? -12.719 10.25 7.656 1 98.12 95 GLY A C 1
ATOM 721 O O . GLY A 1 95 ? -12.867 9.102 7.238 1 98.12 95 GLY A O 1
ATOM 722 N N . MET A 1 96 ? -11.539 10.695 8.008 1 98.56 96 MET A N 1
ATOM 723 C CA . MET A 1 96 ? -10.344 9.867 7.984 1 98.56 96 MET A CA 1
ATOM 724 C C . MET A 1 96 ? -10.469 8.695 8.953 1 98.56 96 MET A C 1
ATOM 726 O O . MET A 1 96 ? -10.117 7.562 8.617 1 98.56 96 MET A O 1
ATOM 730 N N . ILE A 1 97 ? -10.992 8.992 10.133 1 98.5 97 ILE A N 1
ATOM 731 C CA . ILE A 1 97 ? -11.203 7.941 11.125 1 98.5 97 ILE A CA 1
ATOM 732 C C . ILE A 1 97 ? -12.242 6.945 10.609 1 98.5 97 ILE A C 1
ATOM 734 O O . ILE A 1 97 ? -12.039 5.734 10.695 1 98.5 97 ILE A O 1
ATOM 738 N N . GLY A 1 98 ? -13.328 7.52 10.133 1 98.69 98 GLY A N 1
ATOM 739 C CA . GLY A 1 98 ? -14.359 6.668 9.57 1 98.69 98 GLY A CA 1
ATOM 740 C C . GLY A 1 98 ? -13.852 5.777 8.453 1 98.69 98 GLY A C 1
ATOM 741 O O . GLY A 1 98 ? -14.242 4.613 8.352 1 98.69 98 GLY A O 1
ATOM 742 N N . TYR A 1 99 ? -13.008 6.316 7.578 1 98.81 99 TYR A N 1
ATOM 743 C CA . TYR A 1 99 ? -12.438 5.547 6.48 1 98.81 99 TYR A CA 1
ATOM 744 C C . TYR A 1 99 ? -11.625 4.371 7 1 98.81 99 TYR A C 1
ATOM 746 O O . TYR A 1 99 ? -11.75 3.248 6.508 1 98.81 99 TYR A O 1
ATOM 754 N N . VAL A 1 100 ? -10.781 4.594 8.023 1 98.81 100 VAL A N 1
ATOM 755 C CA . VAL A 1 100 ? -9.953 3.543 8.609 1 98.81 100 VAL A CA 1
ATOM 756 C C . VAL A 1 100 ? -10.852 2.449 9.188 1 98.81 100 VAL A C 1
ATOM 758 O O . VAL A 1 100 ? -10.602 1.259 8.984 1 98.81 100 VAL A O 1
ATOM 761 N N . LEU A 1 101 ? -11.891 2.863 9.891 1 98.69 101 LEU A N 1
ATOM 762 C CA . LEU A 1 101 ? -12.82 1.896 10.469 1 98.69 101 LEU A CA 1
ATOM 763 C C . LEU A 1 101 ? -13.508 1.084 9.375 1 98.69 101 LEU A C 1
ATOM 765 O O . LEU A 1 101 ? -13.758 -0.111 9.547 1 98.69 101 LEU A O 1
ATOM 769 N N . GLY A 1 102 ? -13.828 1.739 8.281 1 98.69 102 GLY A N 1
ATOM 770 C CA . GLY A 1 102 ? -14.391 1.035 7.141 1 98.69 102 GLY A CA 1
ATOM 771 C C . GLY A 1 102 ? -13.461 -0.016 6.566 1 98.69 102 GLY A C 1
ATOM 772 O O . GLY A 1 102 ? -13.891 -1.13 6.254 1 98.69 102 GLY A O 1
ATOM 773 N N . ARG A 1 103 ? -12.234 0.342 6.477 1 98.5 103 ARG A N 1
ATOM 774 C CA . ARG A 1 103 ? -11.25 -0.606 5.977 1 98.5 103 ARG A CA 1
ATOM 775 C C . ARG A 1 103 ? -11.109 -1.801 6.914 1 98.5 103 ARG A C 1
ATOM 777 O O . ARG A 1 103 ? -10.992 -2.941 6.461 1 98.5 103 ARG A O 1
ATOM 784 N N . ILE A 1 104 ? -11.07 -1.594 8.188 1 98.12 104 ILE A N 1
ATOM 785 C CA . ILE A 1 104 ? -11 -2.666 9.172 1 98.12 104 ILE A CA 1
ATOM 786 C C . ILE A 1 104 ? -12.227 -3.564 9.039 1 98.12 104 ILE A C 1
ATOM 788 O O . ILE A 1 104 ? -12.109 -4.793 9.039 1 98.12 104 ILE A O 1
ATOM 792 N N . SER A 1 105 ? -13.352 -2.914 8.875 1 98.06 105 SER A N 1
ATOM 793 C CA . SER A 1 105 ? -14.602 -3.652 8.75 1 98.06 105 SER A CA 1
ATOM 794 C C . SER A 1 105 ? -14.594 -4.555 7.523 1 98.06 105 SER A C 1
ATOM 796 O O . SER A 1 105 ? -14.969 -5.727 7.602 1 98.06 105 SER A O 1
ATOM 798 N N . ILE A 1 106 ? -14.109 -4.039 6.41 1 98 106 ILE A N 1
ATOM 799 C CA . ILE A 1 106 ? -14.047 -4.816 5.18 1 98 106 ILE A CA 1
ATOM 800 C C . ILE A 1 106 ? -13.102 -6 5.371 1 98 106 ILE A C 1
ATOM 802 O O . ILE A 1 106 ? -13.438 -7.137 5.027 1 98 106 ILE A O 1
ATOM 806 N N . THR A 1 107 ? -11.961 -5.738 5.926 1 97.69 107 THR A N 1
ATOM 807 C CA . THR A 1 107 ? -10.969 -6.785 6.121 1 97.69 107 THR A CA 1
ATOM 808 C C . THR A 1 107 ? -11.5 -7.875 7.047 1 97.69 107 THR A C 1
ATOM 810 O O . THR A 1 107 ? -11.336 -9.062 6.773 1 97.69 107 THR A O 1
ATOM 813 N N . CYS A 1 108 ? -12.195 -7.512 8.125 1 96.12 108 CYS A N 1
ATOM 814 C CA . CYS A 1 108 ? -12.805 -8.469 9.039 1 96.12 108 CYS A CA 1
ATOM 815 C C . CYS A 1 108 ? -13.859 -9.312 8.328 1 96.12 108 CYS A C 1
ATOM 817 O O . CYS A 1 108 ? -13.953 -10.516 8.555 1 96.12 108 CYS A O 1
ATOM 819 N N . GLY A 1 109 ? -14.578 -8.68 7.488 1 95.19 109 GLY A N 1
ATOM 820 C CA . GLY A 1 109 ? -15.594 -9.398 6.734 1 95.19 109 GLY A CA 1
ATOM 821 C C . GLY A 1 109 ? -15.016 -10.406 5.766 1 95.19 109 GLY A C 1
ATOM 822 O O . GLY A 1 109 ? -15.508 -11.531 5.66 1 95.19 109 GLY A O 1
ATOM 823 N N . LEU A 1 110 ? -13.977 -10.07 5.129 1 94.56 110 LEU A N 1
ATOM 824 C CA . LEU A 1 110 ? -13.359 -10.93 4.121 1 94.56 110 LEU A CA 1
ATOM 825 C C . LEU A 1 110 ? -12.602 -12.078 4.781 1 94.56 110 LEU A C 1
ATOM 827 O O . LEU A 1 110 ? -12.594 -13.195 4.262 1 94.56 110 LEU A O 1
ATOM 831 N N . MET A 1 111 ? -12.023 -11.828 5.918 1 94.56 111 MET A N 1
ATOM 832 C CA . MET A 1 111 ? -11.156 -12.812 6.555 1 94.56 111 MET A CA 1
ATOM 833 C C . MET A 1 111 ? -11.922 -13.625 7.59 1 94.56 111 MET A C 1
ATOM 835 O O . MET A 1 111 ? -11.344 -14.453 8.289 1 94.56 111 MET A O 1
ATOM 839 N N . SER A 1 112 ? -13.188 -13.383 7.668 1 90.88 112 SER A N 1
ATOM 840 C CA . SER A 1 112 ? -14.023 -14.133 8.609 1 90.88 112 SER A CA 1
ATOM 841 C C . SER A 1 112 ? -14.172 -15.586 8.172 1 90.88 112 SER A C 1
ATOM 843 O O . SER A 1 112 ? -13.812 -15.945 7.051 1 90.88 112 SER A O 1
ATOM 845 N N . LYS A 1 113 ? -14.734 -16.484 8.984 1 88.81 113 LYS A N 1
ATOM 846 C CA . LYS A 1 113 ? -14.914 -17.906 8.727 1 88.81 113 LYS A CA 1
ATOM 847 C C . LYS A 1 113 ? -16.062 -18.156 7.758 1 88.81 113 LYS A C 1
ATOM 849 O O . LYS A 1 113 ? -16.203 -19.25 7.203 1 88.81 113 LYS A O 1
ATOM 854 N N . ASN A 1 114 ? -16.812 -17.125 7.535 1 85.31 114 ASN A N 1
ATOM 855 C CA . ASN A 1 114 ? -17.969 -17.25 6.652 1 85.31 114 ASN A CA 1
ATOM 856 C C . ASN A 1 114 ? -17.547 -17.359 5.191 1 85.31 114 ASN A C 1
ATOM 858 O O . ASN A 1 114 ? -16.453 -16.922 4.82 1 85.31 114 ASN A O 1
ATOM 862 N N . SER A 1 115 ? -18.422 -17.953 4.441 1 86.25 115 SER A N 1
ATOM 863 C CA . SER A 1 115 ? -18.172 -18.125 3.016 1 86.25 115 SER A CA 1
ATOM 864 C C . SER A 1 115 ? -18.078 -16.781 2.303 1 86.25 115 SER A C 1
ATOM 866 O O . SER A 1 115 ? -18.859 -15.859 2.598 1 86.25 115 SER A O 1
ATOM 868 N N . LEU A 1 116 ? -17.156 -16.672 1.329 1 87.69 116 LEU A N 1
ATOM 869 C CA . LEU A 1 116 ? -17.016 -15.477 0.508 1 87.69 116 LEU A CA 1
ATOM 870 C C . LEU A 1 116 ? -18.188 -15.359 -0.472 1 87.69 116 LEU A C 1
ATOM 872 O O . LEU A 1 116 ? -18.391 -14.297 -1.061 1 87.69 116 LEU A O 1
ATOM 876 N N . ASN A 1 117 ? -18.906 -16.375 -0.602 1 85.25 117 ASN A N 1
ATOM 877 C CA . ASN A 1 117 ? -20.062 -16.344 -1.5 1 85.25 117 ASN A CA 1
ATOM 878 C C . ASN A 1 117 ? -21.172 -15.469 -0.953 1 85.25 117 ASN A C 1
ATOM 880 O O . ASN A 1 117 ? -22.062 -15.062 -1.695 1 85.25 117 ASN A O 1
ATOM 884 N N . GLN A 1 118 ? -21.156 -15.32 0.307 1 86 118 GLN A N 1
ATOM 885 C CA . GLN A 1 118 ? -22.109 -14.43 0.951 1 86 118 GLN A CA 1
ATOM 886 C C . GLN A 1 118 ? -21.422 -13.172 1.471 1 86 118 GLN A C 1
ATOM 888 O O . GLN A 1 118 ? -20.359 -13.242 2.092 1 86 118 GLN A O 1
ATOM 893 N N . VAL A 1 119 ? -22.094 -12.078 1.107 1 87.25 119 VAL A N 1
ATOM 894 C CA . VAL A 1 119 ? -21.531 -10.812 1.579 1 87.25 119 VAL A CA 1
ATOM 895 C C . VAL A 1 119 ? -21.828 -10.641 3.066 1 87.25 119 VAL A C 1
ATOM 897 O O . VAL A 1 119 ? -22.984 -10.539 3.465 1 87.25 119 VAL A O 1
ATOM 900 N N . SER A 1 120 ? -20.812 -10.555 3.902 1 91.56 120 SER A N 1
ATOM 901 C CA . SER A 1 120 ? -20.953 -10.336 5.34 1 91.56 120 SER A CA 1
ATOM 902 C C . SER A 1 120 ? -21.422 -8.914 5.637 1 91.56 120 SER A C 1
ATOM 904 O O . SER A 1 120 ? -21.109 -7.984 4.891 1 91.56 120 SER A O 1
ATOM 906 N N . PRO A 1 121 ? -22.188 -8.781 6.723 1 93.31 121 PRO A N 1
ATOM 907 C CA . PRO A 1 121 ? -22.594 -7.43 7.117 1 93.31 121 PRO A CA 1
ATOM 908 C C . PRO A 1 121 ? -21.406 -6.504 7.379 1 93.31 121 PRO A C 1
ATOM 910 O O . PRO A 1 121 ? -21.5 -5.301 7.117 1 93.31 121 PRO A O 1
ATOM 913 N N . PHE A 1 122 ? -20.375 -7.055 7.848 1 95.06 122 PHE A N 1
ATOM 914 C CA . PHE A 1 122 ? -19.188 -6.254 8.086 1 95.06 122 PHE A CA 1
ATOM 915 C C . PHE A 1 122 ? -18.594 -5.746 6.773 1 95.06 122 PHE A C 1
ATOM 917 O O . PHE A 1 122 ? -18.219 -4.582 6.672 1 95.06 122 PHE A O 1
ATOM 924 N N . ARG A 1 123 ? -18.5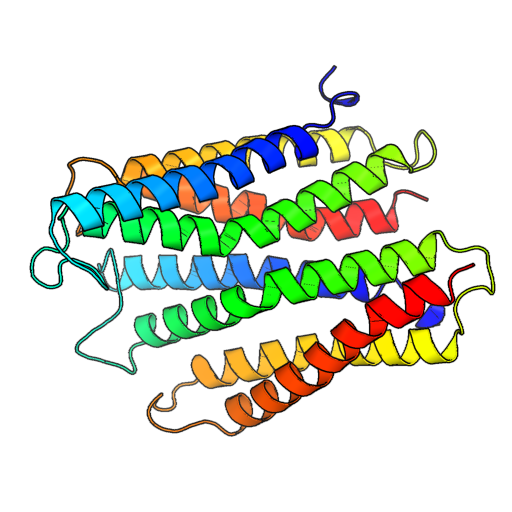16 -6.582 5.832 1 95.69 123 ARG A N 1
ATOM 925 C CA . ARG A 1 123 ? -18 -6.184 4.523 1 95.69 123 ARG A CA 1
ATOM 926 C C . ARG A 1 123 ? -18.891 -5.109 3.893 1 95.69 123 ARG A C 1
ATOM 928 O O . ARG A 1 123 ? -18.375 -4.145 3.316 1 95.69 123 ARG A O 1
ATOM 935 N N . ARG A 1 124 ? -20.156 -5.254 4.004 1 95.62 124 ARG A N 1
ATOM 936 C CA . ARG A 1 124 ? -21.109 -4.293 3.445 1 95.62 124 ARG A CA 1
ATOM 937 C C . ARG A 1 124 ? -20.969 -2.938 4.129 1 95.62 124 ARG A C 1
ATOM 939 O O . ARG A 1 124 ? -20.922 -1.901 3.463 1 95.62 124 ARG A O 1
ATOM 946 N N . LEU A 1 125 ? -20.984 -2.992 5.426 1 97.38 125 LEU A N 1
ATOM 947 C CA . LEU A 1 125 ? -20.812 -1.759 6.188 1 97.38 125 LEU A CA 1
ATOM 948 C C . LEU A 1 125 ? -19.5 -1.074 5.836 1 97.38 125 LEU A C 1
ATOM 950 O O . LEU A 1 125 ? -19.469 0.138 5.609 1 97.38 125 LEU A O 1
ATOM 954 N N . GLY A 1 126 ? -18.484 -1.819 5.766 1 98.19 126 GLY A N 1
ATOM 955 C CA . GLY A 1 126 ? -17.172 -1.275 5.426 1 98.19 126 GLY A CA 1
ATOM 956 C C . GLY A 1 126 ? -17.125 -0.662 4.039 1 98.19 126 GLY A C 1
ATOM 957 O O . GLY A 1 126 ? -16.516 0.393 3.842 1 98.19 126 GLY A O 1
ATOM 958 N N . ALA A 1 127 ? -17.766 -1.316 3.131 1 97.81 127 ALA A N 1
ATOM 959 C CA . ALA A 1 127 ? -17.812 -0.803 1.764 1 97.81 127 ALA A CA 1
ATOM 960 C C . ALA A 1 127 ? -18.531 0.543 1.705 1 97.81 127 ALA A C 1
ATOM 962 O O . ALA A 1 127 ? -18.062 1.474 1.044 1 97.81 127 ALA A O 1
ATOM 963 N N . MET A 1 128 ? -19.594 0.628 2.371 1 98.25 128 MET A N 1
ATOM 964 C CA . MET A 1 128 ? -20.344 1.888 2.406 1 98.25 128 MET A CA 1
ATOM 965 C C . 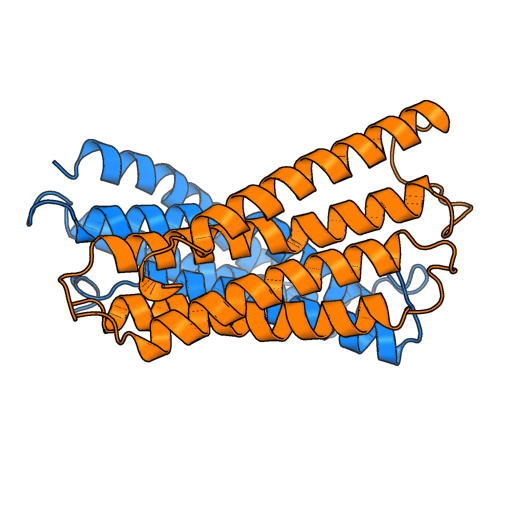MET A 1 128 ? -19.484 3.006 2.984 1 98.25 128 MET A C 1
ATOM 967 O O . MET A 1 128 ? -19.438 4.113 2.443 1 98.25 128 MET A O 1
ATOM 971 N N . MET A 1 129 ? -18.797 2.727 4.016 1 98.62 129 MET A N 1
ATOM 972 C CA . MET A 1 129 ? -17.938 3.717 4.645 1 98.62 129 MET A CA 1
ATOM 973 C C . MET A 1 129 ? -16.766 4.078 3.73 1 98.62 129 MET A C 1
ATOM 975 O O . MET A 1 129 ? -16.406 5.246 3.617 1 98.62 129 MET A O 1
ATOM 979 N N . ASN A 1 130 ? -16.203 3.086 3.1 1 98.38 130 ASN A N 1
ATOM 980 C CA . ASN A 1 130 ? -15.125 3.299 2.141 1 98.38 130 ASN A CA 1
ATOM 981 C C . ASN A 1 130 ? -15.523 4.297 1.059 1 98.38 130 ASN A C 1
ATOM 983 O O . ASN A 1 130 ? -14.812 5.27 0.811 1 98.38 130 ASN A O 1
ATOM 987 N N . TYR A 1 131 ? -16.688 4.125 0.502 1 98.56 131 TYR A N 1
ATOM 988 C CA . TYR A 1 131 ? -17.125 4.992 -0.582 1 98.56 131 TYR A CA 1
ATOM 989 C C . TYR A 1 131 ? -17.516 6.371 -0.055 1 98.56 131 TYR A C 1
ATOM 991 O O . TYR A 1 131 ? -17.141 7.391 -0.636 1 98.56 131 TYR A O 1
ATOM 999 N N . LEU A 1 132 ? -18.188 6.387 1.031 1 98.31 132 LEU A N 1
ATOM 1000 C CA . LEU A 1 132 ? -18.656 7.645 1.607 1 98.31 132 LEU A CA 1
ATOM 1001 C C . LEU A 1 132 ? -17.484 8.531 2.004 1 98.31 132 LEU A C 1
ATOM 1003 O O . LEU A 1 132 ? -17.375 9.664 1.532 1 98.31 132 LEU A O 1
ATOM 1007 N N . PHE A 1 133 ? -16.625 8.008 2.781 1 98.69 133 PHE A N 1
ATOM 1008 C CA . PHE A 1 133 ? -15.547 8.828 3.311 1 98.69 133 PHE A CA 1
ATOM 1009 C C . PHE A 1 133 ? -14.461 9.031 2.262 1 98.69 133 PHE A C 1
ATOM 1011 O O . PHE A 1 133 ? -13.781 10.062 2.258 1 98.69 133 PHE A O 1
ATOM 1018 N N . GLY A 1 134 ? -14.305 8.086 1.343 1 98.44 134 GLY A N 1
ATOM 1019 C CA . GLY A 1 134 ? -13.391 8.312 0.229 1 98.44 134 GLY A CA 1
ATOM 1020 C C . GLY A 1 134 ? -13.773 9.508 -0.615 1 98.44 134 GLY A C 1
ATOM 1021 O O . GLY A 1 134 ? -12.938 10.367 -0.907 1 98.44 134 GLY A O 1
ATOM 1022 N N . ILE A 1 135 ? -15.008 9.57 -0.944 1 98.25 135 ILE A N 1
ATOM 1023 C CA . ILE A 1 135 ? -15.5 10.672 -1.77 1 98.25 135 ILE A CA 1
ATOM 1024 C C . ILE A 1 135 ? -15.43 11.977 -0.986 1 98.25 135 ILE A C 1
ATOM 1026 O O . ILE A 1 135 ? -15.07 13.023 -1.538 1 98.25 135 ILE A O 1
ATOM 1030 N N . LEU A 1 136 ? -15.734 11.945 0.287 1 97.88 136 LEU A N 1
ATOM 1031 C CA . LEU A 1 136 ? -15.625 13.117 1.147 1 97.88 136 LEU A CA 1
ATOM 1032 C C . LEU A 1 136 ? -14.203 13.672 1.132 1 97.88 136 LEU A C 1
ATOM 1034 O O . LEU A 1 136 ? -14.008 14.883 0.961 1 97.88 136 LEU A O 1
ATOM 1038 N N . LEU A 1 137 ? -13.234 12.867 1.262 1 98.12 137 LEU A N 1
ATOM 1039 C CA . LEU A 1 137 ? -11.844 13.305 1.339 1 98.12 137 LEU A CA 1
ATOM 1040 C C . LEU A 1 137 ? -11.344 13.766 -0.025 1 98.12 137 LEU A C 1
ATOM 1042 O O . LEU A 1 137 ? -10.516 14.672 -0.112 1 98.12 137 LEU A O 1
ATOM 1046 N N . ALA A 1 138 ? -11.906 13.133 -1.079 1 98.25 138 ALA A N 1
ATOM 1047 C CA . ALA A 1 138 ? -11.594 13.617 -2.42 1 98.25 138 ALA A CA 1
ATOM 1048 C C . ALA A 1 138 ? -12.055 15.062 -2.602 1 98.25 138 ALA A C 1
ATOM 1050 O O . ALA A 1 138 ? -11.312 15.898 -3.109 1 98.25 138 ALA A O 1
ATOM 1051 N N . GLY A 1 139 ? -13.211 15.336 -2.182 1 96.31 139 GLY A N 1
ATOM 1052 C CA . GLY A 1 139 ? -13.695 16.703 -2.207 1 96.31 139 GLY A CA 1
ATOM 1053 C C . GLY A 1 139 ? -12.961 17.609 -1.24 1 96.31 139 GLY A C 1
ATOM 1054 O O . GLY A 1 139 ? -12.812 18.812 -1.496 1 96.31 139 GLY A O 1
ATOM 1055 N N . GLY A 1 140 ? -12.508 17.016 -0.121 1 94.69 140 GLY A N 1
ATOM 1056 C CA . GLY A 1 140 ? -11.812 17.75 0.919 1 94.69 140 GLY A CA 1
ATOM 1057 C C . GLY A 1 140 ? -10.523 18.375 0.439 1 94.69 140 GLY A C 1
ATOM 1058 O O . GLY A 1 140 ? -10.172 19.484 0.86 1 94.69 140 GLY A O 1
ATOM 1059 N N . ILE A 1 141 ? -9.766 17.766 -0.485 1 94.62 141 ILE A N 1
ATOM 1060 C CA . ILE A 1 141 ? -8.5 18.312 -0.942 1 94.62 141 ILE A CA 1
ATOM 1061 C C . ILE A 1 141 ? -8.75 19.594 -1.754 1 94.62 141 ILE A C 1
ATOM 1063 O O . ILE A 1 141 ? -7.934 20.516 -1.735 1 94.62 141 ILE A O 1
ATOM 1067 N N . ILE A 1 142 ? -9.875 19.609 -2.449 1 93.31 142 ILE A N 1
ATOM 1068 C CA . ILE A 1 142 ? -10.234 20.812 -3.211 1 93.31 142 ILE A CA 1
ATOM 1069 C C . ILE A 1 142 ? -10.531 21.953 -2.254 1 93.31 142 ILE A C 1
ATOM 1071 O O . ILE A 1 142 ? -10.078 23.078 -2.469 1 93.31 142 ILE A O 1
ATOM 1075 N N . TYR A 1 143 ? -11.203 21.625 -1.238 1 89.75 143 TYR A N 1
ATOM 1076 C CA . TYR A 1 143 ? -11.562 22.641 -0.251 1 89.75 143 TYR A CA 1
ATOM 1077 C C . TYR A 1 143 ? -10.32 23.219 0.4 1 89.75 143 TYR A C 1
ATOM 1079 O O . TYR A 1 143 ? -10.164 24.453 0.467 1 89.75 143 TYR A O 1
ATOM 1087 N N . VAL A 1 144 ? -9.398 22.391 0.885 1 87.69 144 VAL A N 1
ATOM 1088 C CA . VAL A 1 144 ? -8.25 22.891 1.627 1 87.69 144 VAL A CA 1
ATOM 1089 C C . VAL A 1 144 ? -7.32 23.656 0.69 1 87.69 144 VAL A C 1
ATOM 1091 O O . VAL A 1 144 ? -6.617 24.578 1.119 1 87.69 144 VAL A O 1
ATOM 1094 N N . GLN A 1 145 ? -7.305 23.266 -0.593 1 84.94 145 GLN A N 1
ATOM 1095 C CA . GLN A 1 145 ? -6.5 24 -1.564 1 84.94 145 GLN A CA 1
ATOM 1096 C C . GLN A 1 145 ? -7.055 25.406 -1.786 1 84.94 145 GLN A C 1
ATOM 1098 O O . GLN A 1 145 ? -6.293 26.375 -1.89 1 84.94 145 GLN A O 1
ATOM 1103 N N . ASN A 1 146 ? -8.312 25.578 -1.761 1 82.56 146 ASN A N 1
ATOM 1104 C CA . ASN A 1 146 ? -8.938 26.844 -2.123 1 82.56 146 ASN A CA 1
ATOM 1105 C C . ASN A 1 146 ? -9.133 27.75 -0.903 1 82.56 146 ASN A C 1
ATOM 1107 O O . ASN A 1 146 ? -9.258 28.969 -1.039 1 82.56 146 ASN A O 1
ATOM 1111 N N . PHE A 1 147 ? -9.055 27.219 0.275 1 71.88 147 PHE A N 1
ATOM 1112 C CA . PHE A 1 147 ? -9.414 28.047 1.422 1 71.88 147 PHE A CA 1
ATOM 1113 C C . PHE A 1 147 ? -8.273 28.094 2.434 1 71.88 147 PHE A C 1
ATOM 1115 O O . PHE A 1 147 ? -8.461 28.531 3.568 1 71.88 147 PHE A O 1
ATOM 1122 N N . SER A 1 148 ? -7.109 27.453 2.125 1 65.19 148 SER A N 1
ATOM 1123 C CA . SER A 1 148 ? -5.957 27.531 3.018 1 65.19 148 SER A CA 1
ATOM 1124 C C . SER A 1 148 ? -5.09 28.734 2.701 1 65.19 148 SER A C 1
ATOM 1126 O O . SER A 1 148 ? -4.039 28.938 3.316 1 65.19 148 SER A O 1
ATOM 1128 N N . TYR A 1 149 ? -5.586 29.859 2.219 1 57.16 149 TYR A N 1
ATOM 1129 C CA . TYR A 1 149 ? -4.828 31.094 2.088 1 57.16 149 TYR A CA 1
ATOM 1130 C C . TYR A 1 149 ? -5.07 32 3.277 1 57.16 149 TYR A C 1
ATOM 1132 O O . TYR A 1 149 ? -6.145 31.984 3.885 1 57.16 149 TYR A O 1
ATOM 1140 N N . MET B 1 1 ? 27.172 13.312 1.895 1 39.56 1 MET B N 1
ATOM 1141 C CA . MET B 1 1 ? 26.797 12.766 3.193 1 39.56 1 MET B CA 1
ATOM 1142 C C . MET B 1 1 ? 25.328 12.359 3.197 1 39.56 1 MET B C 1
ATOM 1144 O O . MET B 1 1 ? 24.484 13.031 2.602 1 39.56 1 MET B O 1
ATOM 1148 N N . ILE B 1 2 ? 24.859 11.023 3.246 1 44.66 2 ILE B N 1
ATOM 1149 C CA . ILE B 1 2 ? 23.5 10.508 3.057 1 44.66 2 ILE B CA 1
ATOM 1150 C C . ILE B 1 2 ? 22.5 11.469 3.674 1 44.66 2 ILE B C 1
ATOM 1152 O O . ILE B 1 2 ? 21.344 11.531 3.24 1 44.66 2 ILE B O 1
ATOM 1156 N N . GLN B 1 3 ? 22.906 12.242 4.746 1 54.59 3 GLN B N 1
ATOM 1157 C CA . GLN B 1 3 ? 22.109 13.227 5.477 1 54.59 3 GLN B CA 1
ATOM 1158 C C . GLN B 1 3 ? 21.547 14.289 4.539 1 54.59 3 GLN B C 1
ATOM 1160 O O . GLN B 1 3 ? 20.438 14.773 4.738 1 54.59 3 GLN B O 1
ATOM 1165 N N . ASP B 1 4 ? 22.328 14.609 3.434 1 64.38 4 ASP B N 1
ATOM 1166 C CA . ASP B 1 4 ? 21.938 15.773 2.646 1 64.38 4 ASP B CA 1
ATOM 1167 C C . ASP B 1 4 ? 21.281 15.352 1.337 1 64.38 4 ASP B C 1
ATOM 1169 O O . ASP B 1 4 ? 20.859 16.203 0.545 1 64.38 4 ASP B O 1
ATOM 1173 N N . LYS B 1 5 ? 21.234 14.016 1.268 1 74.62 5 LYS B N 1
ATOM 1174 C CA . LYS B 1 5 ? 20.688 13.609 -0.024 1 74.62 5 LYS B CA 1
ATOM 1175 C C . LYS B 1 5 ? 19.25 13.141 0.112 1 74.62 5 LYS B C 1
ATOM 1177 O O . LYS B 1 5 ? 18.906 12.414 1.053 1 74.62 5 LYS B O 1
ATOM 1182 N N . PRO B 1 6 ? 18.422 13.648 -0.788 1 90.12 6 PRO B N 1
ATOM 1183 C CA . PRO B 1 6 ? 17.016 13.25 -0.701 1 90.12 6 PRO B CA 1
ATOM 1184 C C . PRO B 1 6 ? 16.766 11.836 -1.216 1 90.12 6 PRO B C 1
ATOM 1186 O O . PRO B 1 6 ? 16.125 11.656 -2.256 1 90.12 6 PRO B O 1
ATOM 1189 N N . VAL B 1 7 ? 17.297 10.781 -0.418 1 96.12 7 VAL B N 1
ATOM 1190 C CA . VAL B 1 7 ? 17.25 9.367 -0.756 1 96.12 7 VAL B CA 1
ATOM 1191 C C . VAL B 1 7 ? 15.82 8.984 -1.147 1 96.12 7 VAL B C 1
ATOM 1193 O O . VAL B 1 7 ? 15.617 8.242 -2.111 1 96.12 7 VAL B O 1
ATOM 1196 N N . GLY B 1 8 ? 14.883 9.5 -0.44 1 97.38 8 GLY B N 1
ATOM 1197 C CA . GLY B 1 8 ? 13.484 9.164 -0.674 1 97.38 8 GLY B CA 1
ATOM 1198 C C . GLY B 1 8 ? 12.984 9.602 -2.037 1 97.38 8 GLY B C 1
ATOM 1199 O O . GLY B 1 8 ? 12.164 8.914 -2.652 1 97.38 8 GLY B O 1
ATOM 1200 N N . ILE B 1 9 ? 13.508 10.703 -2.506 1 97.06 9 ILE B N 1
ATOM 1201 C CA . ILE B 1 9 ? 13.109 11.203 -3.812 1 97.06 9 ILE B CA 1
ATOM 1202 C C . ILE B 1 9 ? 13.688 10.32 -4.914 1 97.06 9 ILE B C 1
ATOM 1204 O O . ILE B 1 9 ? 12.969 9.922 -5.836 1 97.06 9 ILE B O 1
ATOM 1208 N N . TYR B 1 10 ? 14.945 9.977 -4.789 1 97.69 10 TYR B N 1
ATOM 1209 C CA . TYR B 1 10 ? 15.578 9.117 -5.777 1 97.69 10 TYR B CA 1
ATOM 1210 C C . TYR B 1 10 ? 14.953 7.727 -5.77 1 97.69 10 TYR B C 1
ATOM 1212 O O . TYR B 1 10 ? 14.688 7.152 -6.828 1 97.69 10 TYR B O 1
ATOM 1220 N N . ALA B 1 11 ? 14.742 7.215 -4.574 1 98.5 11 ALA B N 1
ATOM 1221 C CA . ALA B 1 11 ? 14.117 5.902 -4.445 1 98.5 11 ALA B CA 1
ATOM 1222 C C . ALA B 1 11 ? 12.719 5.898 -5.059 1 98.5 11 ALA B C 1
ATOM 1224 O O . ALA B 1 11 ? 12.344 4.949 -5.75 1 98.5 11 ALA B O 1
ATOM 1225 N N . SER B 1 12 ? 11.984 6.938 -4.824 1 98.62 12 SER B N 1
ATOM 1226 C CA . SER B 1 12 ? 10.641 7.055 -5.379 1 98.62 12 SER B CA 1
ATOM 1227 C C . SER B 1 12 ? 10.672 7.094 -6.902 1 98.62 12 SER B C 1
ATOM 1229 O O . SER B 1 12 ? 9.852 6.453 -7.566 1 98.62 12 SER B O 1
ATOM 1231 N N . ALA B 1 13 ? 11.586 7.852 -7.461 1 98.5 13 ALA B N 1
ATOM 1232 C CA . ALA B 1 13 ? 11.727 7.934 -8.914 1 98.5 13 ALA B CA 1
ATOM 1233 C C . ALA B 1 13 ? 12.031 6.562 -9.508 1 98.5 13 ALA B C 1
ATOM 1235 O O . ALA B 1 13 ? 11.453 6.184 -10.531 1 98.5 13 ALA B O 1
ATOM 1236 N N . LEU B 1 14 ? 12.891 5.859 -8.859 1 98.5 14 LEU B N 1
ATOM 1237 C CA . LEU B 1 14 ? 13.273 4.539 -9.344 1 98.5 14 LEU B CA 1
ATOM 1238 C C . LEU B 1 14 ? 12.086 3.576 -9.289 1 98.5 14 LEU B C 1
ATOM 1240 O O . LEU B 1 14 ? 11.828 2.852 -10.25 1 98.5 14 LEU B O 1
ATOM 1244 N N . LEU B 1 15 ? 11.422 3.566 -8.195 1 98.69 15 LEU B N 1
ATOM 1245 C CA . LEU B 1 15 ? 10.297 2.658 -8.016 1 98.69 15 LEU B CA 1
ATOM 1246 C C . LEU B 1 15 ? 9.164 3.002 -8.977 1 98.69 15 LEU B C 1
ATOM 1248 O O . LEU B 1 15 ? 8.547 2.107 -9.562 1 98.69 15 LEU B O 1
ATOM 1252 N N . ALA B 1 16 ? 8.883 4.293 -9.086 1 98.62 16 ALA B N 1
ATOM 1253 C CA . ALA B 1 16 ? 7.859 4.73 -10.031 1 98.62 16 ALA B CA 1
ATOM 1254 C C . ALA B 1 16 ? 8.219 4.336 -11.453 1 98.62 16 ALA B C 1
ATOM 1256 O O . ALA B 1 16 ? 7.391 3.785 -12.188 1 98.62 16 ALA B O 1
ATOM 1257 N N . GLY B 1 17 ? 9.438 4.625 -11.867 1 98.69 17 GLY B N 1
ATOM 1258 C CA . GLY B 1 17 ? 9.891 4.227 -13.188 1 98.69 17 GLY B CA 1
ATOM 1259 C C . GLY B 1 17 ? 9.789 2.734 -13.43 1 98.69 17 GLY B C 1
ATOM 1260 O O . GLY B 1 17 ? 9.367 2.303 -14.508 1 98.69 17 GLY B O 1
ATOM 1261 N N . ALA B 1 18 ? 10.164 1.96 -12.406 1 98.56 18 ALA B N 1
ATOM 1262 C CA . ALA B 1 18 ? 10.102 0.505 -12.523 1 98.56 18 ALA B CA 1
ATOM 1263 C C . ALA B 1 18 ? 8.68 0.033 -12.773 1 98.56 18 ALA B C 1
ATOM 1265 O O . ALA B 1 18 ? 8.453 -0.93 -13.508 1 98.56 18 ALA B O 1
ATOM 1266 N N . ASN B 1 19 ? 7.734 0.66 -12.133 1 98.38 19 ASN B N 1
ATOM 1267 C CA . ASN B 1 19 ? 6.34 0.298 -12.359 1 98.38 19 ASN B CA 1
ATOM 1268 C C . ASN B 1 19 ? 5.953 0.441 -13.828 1 98.38 19 ASN B C 1
ATOM 1270 O O . ASN B 1 19 ? 5.312 -0.446 -14.398 1 98.38 19 ASN B O 1
ATOM 1274 N N . PHE B 1 20 ? 6.355 1.516 -14.469 1 98.56 20 PHE B N 1
ATOM 1275 C CA . PHE B 1 20 ? 6.012 1.773 -15.859 1 98.56 20 PHE B CA 1
ATOM 1276 C C . PHE B 1 20 ? 6.797 0.856 -16.797 1 98.56 20 PHE B C 1
ATOM 1278 O O . PHE B 1 20 ? 6.27 0.397 -17.812 1 98.56 20 PHE B O 1
ATOM 1285 N N . VAL B 1 21 ? 8.031 0.559 -16.422 1 98.5 21 VAL B N 1
ATOM 1286 C CA . VAL B 1 21 ? 8.836 -0.361 -17.219 1 98.5 21 VAL B CA 1
ATOM 1287 C C . VAL B 1 21 ? 8.227 -1.761 -17.156 1 98.5 21 VAL B C 1
ATOM 1289 O O . VAL B 1 21 ? 8.047 -2.41 -18.188 1 98.5 21 VAL B O 1
ATOM 1292 N N . LEU B 1 22 ? 7.887 -2.238 -15.969 1 98.19 22 LEU B N 1
ATOM 1293 C CA . LEU B 1 22 ? 7.273 -3.557 -15.828 1 98.19 22 LEU B CA 1
ATOM 1294 C C . LEU B 1 22 ? 5.965 -3.631 -16.609 1 98.19 22 LEU B C 1
ATOM 1296 O O . LEU B 1 22 ? 5.684 -4.641 -17.266 1 98.19 22 LEU B O 1
ATOM 1300 N N . GLY B 1 23 ? 5.188 -2.549 -16.547 1 97.62 23 GLY B N 1
ATOM 1301 C CA . GLY B 1 23 ? 3.984 -2.5 -17.359 1 97.62 23 GLY B CA 1
ATOM 1302 C C . GLY B 1 23 ? 4.262 -2.607 -18.844 1 97.62 23 GLY B C 1
ATOM 1303 O O . GLY B 1 23 ? 3.541 -3.299 -19.562 1 97.62 23 GLY B O 1
ATOM 1304 N N . SER B 1 24 ? 5.266 -1.948 -19.297 1 97.88 24 SER B N 1
ATOM 1305 C CA . SER B 1 24 ? 5.633 -2.01 -20.703 1 97.88 24 SER B CA 1
ATOM 1306 C C . SER B 1 24 ? 6.094 -3.41 -21.094 1 97.88 24 SER B C 1
ATOM 1308 O O . SER B 1 24 ? 5.863 -3.854 -22.219 1 97.88 24 SER B O 1
ATOM 1310 N N . VAL B 1 25 ? 6.789 -4.09 -20.172 1 96.69 25 VAL B N 1
ATOM 1311 C CA . VAL B 1 25 ? 7.215 -5.469 -20.422 1 96.69 25 VAL B CA 1
ATOM 1312 C C . VAL B 1 25 ? 5.988 -6.367 -20.562 1 96.69 25 VAL B C 1
ATOM 1314 O O . VAL B 1 25 ? 5.93 -7.207 -21.453 1 96.69 25 VAL B O 1
ATOM 1317 N N . VAL B 1 26 ? 4.992 -6.164 -19.734 1 95.94 26 VAL B N 1
ATOM 1318 C CA . VAL B 1 26 ? 3.748 -6.922 -19.828 1 95.94 26 VAL B CA 1
ATOM 1319 C C . VAL B 1 26 ? 3.098 -6.676 -21.188 1 95.94 26 VAL B C 1
ATOM 1321 O O . VAL B 1 26 ? 2.699 -7.621 -21.875 1 95.94 26 VAL B O 1
ATOM 1324 N N . SER B 1 27 ? 3.018 -5.391 -21.547 1 95.31 27 SER B N 1
ATOM 1325 C CA . SER B 1 27 ? 2.398 -5.035 -22.812 1 95.31 27 SER B CA 1
ATOM 1326 C C . SER B 1 27 ? 3.141 -5.668 -24 1 95.31 27 SER B C 1
ATOM 1328 O O . SER B 1 27 ? 2.518 -6.203 -24.906 1 95.31 27 SER B O 1
ATOM 1330 N N . SER B 1 28 ? 4.441 -5.676 -24 1 94.69 28 SER B N 1
ATOM 1331 C CA . SER B 1 28 ? 5.262 -6.25 -25.062 1 94.69 28 SER B CA 1
ATOM 1332 C C . SER B 1 28 ? 5.07 -7.762 -25.141 1 94.69 28 SER B C 1
ATOM 1334 O O . SER B 1 28 ? 4.961 -8.312 -26.25 1 94.69 28 SER B O 1
ATOM 1336 N N . ARG B 1 29 ? 5.02 -8.359 -23.906 1 92.31 29 ARG B N 1
ATOM 1337 C CA . ARG B 1 29 ? 4.836 -9.812 -23.891 1 92.31 29 ARG B CA 1
ATOM 1338 C C . ARG B 1 29 ? 3.438 -10.195 -24.359 1 92.31 29 ARG B C 1
ATOM 1340 O O . ARG B 1 29 ? 3.254 -11.242 -24.984 1 92.31 29 ARG B O 1
ATOM 1347 N N . ARG B 1 30 ? 2.447 -9.32 -24.125 1 91.06 30 ARG B N 1
ATOM 1348 C CA . ARG B 1 30 ? 1.087 -9.562 -24.594 1 91.06 30 ARG B CA 1
ATOM 1349 C C . ARG B 1 30 ? 1.007 -9.469 -26.125 1 91.06 30 ARG B C 1
ATOM 1351 O O . ARG B 1 30 ? 0.317 -10.258 -26.766 1 91.06 30 ARG B O 1
ATOM 1358 N N . MET B 1 31 ? 1.66 -8.523 -26.625 1 89.81 31 MET B N 1
ATOM 1359 C CA . MET B 1 31 ? 1.691 -8.367 -28.078 1 89.81 31 MET B CA 1
ATOM 1360 C C . MET B 1 31 ? 2.365 -9.562 -28.734 1 89.81 31 MET B C 1
ATOM 1362 O O . MET B 1 31 ? 1.854 -10.109 -29.719 1 89.81 31 MET B O 1
ATOM 1366 N N . SER B 1 32 ? 3.371 -10.047 -28.141 1 88 32 SER B N 1
ATOM 1367 C CA . SER B 1 32 ? 4.145 -11.141 -28.703 1 88 32 SER B CA 1
ATOM 1368 C C . SER B 1 32 ? 3.381 -12.461 -28.609 1 88 32 SER B C 1
ATOM 1370 O O . SER B 1 32 ? 3.518 -13.32 -29.484 1 88 32 SER B O 1
ATOM 1372 N N . SER B 1 33 ? 2.566 -12.617 -27.531 1 83.38 33 SER B N 1
ATOM 1373 C CA . SER B 1 33 ? 1.826 -13.859 -27.328 1 83.38 33 SER B CA 1
ATOM 1374 C C . SER B 1 33 ? 0.445 -13.781 -27.969 1 83.38 33 SER B C 1
ATOM 1376 O O . SER B 1 33 ? -0.319 -14.75 -27.922 1 83.38 33 SER B O 1
ATOM 1378 N N . ARG B 1 34 ? 0.053 -12.594 -28.547 1 80.81 34 ARG B N 1
ATOM 1379 C CA . ARG B 1 34 ? -1.241 -12.383 -29.188 1 80.81 34 ARG B CA 1
ATOM 1380 C C . ARG B 1 34 ? -2.383 -12.641 -28.219 1 80.81 34 ARG B C 1
ATOM 1382 O O . ARG B 1 34 ? -3.367 -13.297 -28.562 1 80.81 34 ARG B O 1
ATOM 1389 N N . LYS B 1 35 ? -2.086 -12.398 -26.984 1 78.75 35 LYS B N 1
ATOM 1390 C CA . LYS B 1 35 ? -3.104 -12.406 -25.938 1 78.75 35 LYS B CA 1
ATOM 1391 C C . LYS B 1 35 ? -3.473 -10.992 -25.516 1 78.75 35 LYS B C 1
ATOM 1393 O O . LYS B 1 35 ? -2.598 -10.141 -25.359 1 78.75 35 LYS B O 1
ATOM 1398 N N . SER B 1 36 ? -4.809 -10.781 -25.484 1 73.88 36 SER B N 1
ATOM 1399 C CA . SER B 1 36 ? -5.234 -9.414 -25.203 1 73.88 36 SER B CA 1
ATOM 1400 C C . SER B 1 36 ? -5.48 -9.203 -23.719 1 73.88 36 SER B C 1
ATOM 1402 O O . SER B 1 36 ? -5.371 -8.086 -23.203 1 73.88 36 SER B O 1
ATOM 1404 N N . ILE B 1 37 ? -5.898 -10.273 -22.984 1 74.44 37 ILE B N 1
ATOM 1405 C CA . ILE B 1 37 ? -6.191 -10.07 -21.578 1 74.44 37 ILE B CA 1
ATOM 1406 C C . ILE B 1 37 ? -5.664 -11.258 -20.766 1 74.44 37 ILE B C 1
ATOM 1408 O O . ILE B 1 37 ? -5.43 -12.336 -21.312 1 74.44 37 ILE B O 1
ATOM 1412 N N . GLY B 1 38 ? -5.453 -10.906 -19.531 1 73.19 38 GLY B N 1
ATOM 1413 C CA . GLY B 1 38 ? -5.117 -11.984 -18.609 1 73.19 38 GLY B CA 1
ATOM 1414 C C . GLY B 1 38 ? -3.736 -12.562 -18.859 1 73.19 38 GLY B C 1
ATOM 1415 O O . GLY B 1 38 ? -2.822 -11.852 -19.281 1 73.19 38 GLY B O 1
ATOM 1416 N N . CYS B 1 39 ? -3.43 -13.727 -18.234 1 75.81 39 CYS B N 1
ATOM 1417 C CA . CYS B 1 39 ? -2.199 -14.5 -18.359 1 75.81 39 CYS B CA 1
ATOM 1418 C C . CYS B 1 39 ? -2.445 -15.805 -19.109 1 75.81 39 CYS B C 1
ATOM 1420 O O . CYS B 1 39 ? -3.535 -16.016 -19.641 1 75.81 39 CYS B O 1
ATOM 1422 N N . ASP B 1 40 ? -1.335 -16.375 -19.344 1 72.19 40 ASP B N 1
ATOM 1423 C CA . ASP B 1 40 ? -1.466 -17.688 -19.953 1 72.19 40 ASP B CA 1
ATOM 1424 C C . ASP B 1 40 ? -2.021 -18.703 -18.953 1 72.19 40 ASP B C 1
ATOM 1426 O O . ASP B 1 40 ? -1.286 -19.219 -18.109 1 72.19 40 ASP B O 1
ATOM 1430 N N . GLU B 1 41 ? -3.322 -18.844 -18.984 1 69.75 41 GLU B N 1
ATOM 1431 C CA . GLU B 1 41 ? -4.016 -19.719 -18.047 1 69.75 41 GLU B CA 1
ATOM 1432 C C . GLU B 1 41 ? -3.48 -21.156 -18.125 1 69.75 41 GLU B C 1
ATOM 1434 O O . GLU B 1 41 ? -3.502 -21.875 -17.125 1 69.75 41 GLU B O 1
ATOM 1439 N N . ASN B 1 42 ? -2.955 -21.5 -19.203 1 75.5 42 ASN B N 1
ATOM 1440 C CA . ASN B 1 42 ? -2.523 -22.875 -19.406 1 75.5 42 ASN B CA 1
ATOM 1441 C C . ASN B 1 42 ? -1.046 -23.047 -19.078 1 75.5 42 ASN B C 1
ATOM 1443 O O . ASN B 1 42 ? -0.558 -24.188 -18.984 1 75.5 42 ASN B O 1
ATOM 1447 N N . ASP B 1 43 ? -0.316 -21.953 -18.891 1 81.31 43 ASP B N 1
ATOM 1448 C CA . ASP B 1 43 ? 1.104 -22.047 -18.562 1 81.31 43 ASP B CA 1
ATOM 1449 C C . ASP B 1 43 ? 1.465 -21.047 -17.453 1 81.31 43 ASP B C 1
ATOM 1451 O O . ASP B 1 43 ? 1.843 -19.906 -17.734 1 81.31 43 ASP B O 1
ATOM 1455 N N . PRO B 1 44 ? 1.443 -21.453 -16.25 1 79.88 44 PRO B N 1
ATOM 1456 C CA . PRO B 1 44 ? 1.736 -20.578 -15.109 1 79.88 44 PRO B CA 1
ATOM 1457 C C . PRO B 1 44 ? 3.186 -20.094 -15.094 1 79.88 44 PRO B C 1
ATOM 1459 O O . PRO B 1 44 ? 3.518 -19.156 -14.375 1 79.88 44 PRO B O 1
ATOM 1462 N N . ASN B 1 45 ? 3.967 -20.719 -15.984 1 87.06 45 ASN B N 1
ATOM 1463 C CA . ASN B 1 45 ? 5.371 -20.344 -16 1 87.06 45 ASN B CA 1
ATOM 1464 C C . ASN B 1 45 ? 5.73 -19.562 -17.266 1 87.06 45 ASN B C 1
ATOM 1466 O O . ASN B 1 45 ? 6.91 -19.375 -17.578 1 87.06 45 ASN B O 1
ATOM 1470 N N . SER B 1 46 ? 4.688 -19.156 -17.969 1 88.88 46 SER B N 1
ATOM 1471 C CA . SER B 1 46 ? 4.969 -18.391 -19.188 1 88.88 46 SER B CA 1
ATOM 1472 C C . SER B 1 46 ? 5.609 -17.047 -18.859 1 88.88 46 SER B C 1
ATOM 1474 O O . SER B 1 46 ? 5.441 -16.531 -17.766 1 88.88 46 SER B O 1
ATOM 1476 N N . ALA B 1 47 ? 6.297 -16.562 -19.844 1 90.38 47 ALA B N 1
ATOM 1477 C CA . ALA B 1 47 ? 6.938 -15.25 -19.688 1 90.38 47 ALA B CA 1
ATOM 1478 C C . ALA B 1 47 ? 5.898 -14.164 -19.406 1 90.38 47 ALA B C 1
ATOM 1480 O O . ALA B 1 47 ? 6.148 -13.25 -18.625 1 90.38 47 ALA B O 1
ATOM 1481 N N . LEU B 1 48 ? 4.793 -14.289 -20.047 1 92.94 48 LEU B N 1
ATOM 1482 C CA . LEU B 1 48 ? 3.729 -13.32 -19.844 1 92.94 48 LEU B CA 1
ATOM 1483 C C . LEU B 1 48 ? 3.186 -13.398 -18.422 1 92.94 48 LEU B C 1
ATOM 1485 O O . LEU B 1 48 ? 3.029 -12.375 -17.75 1 92.94 48 LEU B O 1
ATOM 1489 N N . THR B 1 49 ? 2.916 -14.586 -17.969 1 90.62 49 THR B N 1
ATOM 1490 C CA . THR B 1 49 ? 2.383 -14.766 -16.625 1 90.62 49 THR B CA 1
ATOM 1491 C C . THR B 1 49 ? 3.355 -14.219 -15.578 1 90.62 49 THR B C 1
ATOM 1493 O O . THR B 1 49 ? 2.947 -13.523 -14.641 1 90.62 49 THR B O 1
ATOM 1496 N N . LYS B 1 50 ? 4.605 -14.484 -15.742 1 93 50 LYS B N 1
ATOM 1497 C CA . LYS B 1 50 ? 5.633 -14.008 -14.82 1 93 50 LYS B CA 1
ATOM 1498 C C . LYS B 1 50 ? 5.695 -12.484 -14.82 1 93 50 LYS B C 1
ATOM 1500 O O . LYS B 1 50 ? 5.773 -11.859 -13.75 1 93 50 LYS B O 1
ATOM 1505 N N . ALA B 1 51 ? 5.625 -11.914 -16.016 1 94.62 51 ALA B N 1
ATOM 1506 C CA . ALA B 1 51 ? 5.66 -10.453 -16.125 1 94.62 51 ALA B CA 1
ATOM 1507 C C . ALA B 1 51 ? 4.449 -9.82 -15.445 1 94.62 51 ALA B C 1
ATOM 1509 O O . ALA B 1 51 ? 4.574 -8.82 -14.742 1 94.62 51 ALA B O 1
ATOM 1510 N N . VAL B 1 52 ? 3.281 -10.391 -15.656 1 93.69 52 VAL B N 1
ATOM 1511 C CA . VAL B 1 52 ? 2.045 -9.867 -15.086 1 93.69 52 VAL B CA 1
ATOM 1512 C C . VAL B 1 52 ? 2.107 -9.945 -13.562 1 93.69 52 VAL B C 1
ATOM 1514 O O . VAL B 1 52 ? 1.75 -8.984 -12.875 1 93.69 52 VAL B O 1
ATOM 1517 N N . ARG B 1 53 ? 2.586 -11 -13.031 1 92.62 53 ARG B N 1
ATOM 1518 C CA . ARG B 1 53 ? 2.678 -11.188 -11.586 1 92.62 53 ARG B CA 1
ATOM 1519 C C . ARG B 1 53 ? 3.703 -10.234 -10.977 1 92.62 53 ARG B C 1
ATOM 1521 O O . ARG B 1 53 ? 3.484 -9.688 -9.891 1 92.62 53 ARG B O 1
ATOM 1528 N N . ALA B 1 54 ? 4.785 -10.109 -11.664 1 95.44 54 ALA B N 1
ATOM 1529 C CA . ALA B 1 54 ? 5.816 -9.188 -11.188 1 95.44 54 ALA B CA 1
ATOM 1530 C C . ALA B 1 54 ? 5.293 -7.754 -11.141 1 95.44 54 ALA B C 1
ATOM 1532 O O . ALA B 1 54 ? 5.484 -7.047 -10.156 1 95.44 54 ALA B O 1
ATOM 1533 N N . HIS B 1 55 ? 4.621 -7.344 -12.18 1 97.25 55 HIS B N 1
ATOM 1534 C CA . HIS B 1 55 ? 4.062 -6 -12.258 1 97.25 55 HIS B CA 1
ATOM 1535 C C . HIS B 1 55 ? 2.977 -5.793 -11.203 1 97.25 55 HIS B C 1
ATOM 1537 O O . HIS B 1 55 ? 2.957 -4.766 -10.516 1 97.25 55 HIS B O 1
ATOM 1543 N N . ALA B 1 56 ? 2.107 -6.758 -11.117 1 95.25 56 ALA B N 1
ATOM 1544 C CA . ALA B 1 56 ? 1.011 -6.668 -10.156 1 95.25 56 ALA B CA 1
ATOM 1545 C C . ALA B 1 56 ? 1.541 -6.555 -8.727 1 95.25 56 ALA B C 1
ATOM 1547 O O . ALA B 1 56 ? 1.062 -5.734 -7.941 1 95.25 56 ALA B O 1
ATOM 1548 N N . ASN B 1 57 ? 2.488 -7.406 -8.383 1 96.12 57 ASN B N 1
ATOM 1549 C CA . ASN B 1 57 ? 3.086 -7.363 -7.055 1 96.12 57 ASN B CA 1
ATOM 1550 C C . ASN B 1 57 ? 3.719 -6.004 -6.77 1 96.12 57 ASN B C 1
ATOM 1552 O O . ASN B 1 57 ? 3.551 -5.453 -5.68 1 96.12 57 ASN B O 1
ATOM 1556 N N . HIS B 1 58 ? 4.453 -5.488 -7.738 1 98.12 58 HIS B N 1
ATOM 1557 C CA . HIS B 1 58 ? 5.07 -4.176 -7.602 1 98.12 58 HIS B CA 1
ATOM 1558 C C . HIS B 1 58 ? 4.016 -3.092 -7.391 1 98.12 58 HIS B C 1
ATOM 1560 O O . HIS B 1 58 ? 4.176 -2.227 -6.527 1 98.12 58 HIS B O 1
ATOM 1566 N N . ALA B 1 59 ? 2.922 -3.178 -8.094 1 97.75 59 ALA B N 1
ATOM 1567 C CA . ALA B 1 59 ? 1.868 -2.166 -8.07 1 97.75 59 ALA B CA 1
ATOM 1568 C C . ALA B 1 59 ? 1.09 -2.213 -6.758 1 97.75 59 ALA B C 1
ATOM 1570 O O . ALA B 1 59 ? 0.497 -1.214 -6.344 1 97.75 59 ALA B O 1
ATOM 1571 N N . GLU B 1 60 ? 1.187 -3.289 -6.082 1 97.69 60 GLU B N 1
ATOM 1572 C CA . GLU B 1 60 ? 0.426 -3.473 -4.852 1 97.69 60 GLU B CA 1
ATOM 1573 C C . GLU B 1 60 ? 1.057 -2.707 -3.691 1 97.69 60 GLU B C 1
ATOM 1575 O O . GLU B 1 60 ? 0.389 -2.414 -2.697 1 97.69 60 GLU B O 1
ATOM 1580 N N . TYR B 1 61 ? 2.287 -2.389 -3.787 1 98.38 61 TYR B N 1
ATOM 1581 C CA . TYR B 1 61 ? 2.996 -1.86 -2.627 1 98.38 61 TYR B CA 1
ATOM 1582 C C . TYR B 1 61 ? 3.607 -0.5 -2.934 1 98.38 61 TYR B C 1
ATOM 1584 O O . TYR B 1 61 ? 3.666 0.372 -2.062 1 98.38 61 TYR B O 1
ATOM 1592 N N . THR B 1 62 ? 3.992 -0.302 -4.145 1 97.69 62 THR B N 1
ATOM 1593 C CA . THR B 1 62 ? 4.891 0.785 -4.52 1 97.69 62 THR B CA 1
ATOM 1594 C C . THR B 1 62 ? 4.199 2.137 -4.363 1 97.69 62 THR B C 1
ATOM 1596 O O . THR B 1 62 ? 4.789 3.082 -3.838 1 97.69 62 THR B O 1
ATOM 1599 N N . PRO B 1 63 ? 2.908 2.287 -4.754 1 97.88 63 PRO B N 1
ATOM 1600 C CA . PRO B 1 63 ? 2.305 3.605 -4.547 1 97.88 63 PRO B CA 1
ATOM 1601 C C . PRO B 1 63 ? 2.273 4.016 -3.076 1 97.88 63 PRO B C 1
ATOM 1603 O O . PRO B 1 63 ? 2.529 5.18 -2.75 1 97.88 63 PRO B O 1
ATOM 1606 N N . THR B 1 64 ? 2.012 3.064 -2.273 1 98.5 64 THR B N 1
ATOM 1607 C CA . THR B 1 64 ? 1.974 3.336 -0.841 1 98.5 64 THR B CA 1
ATOM 1608 C C . THR B 1 64 ? 3.35 3.756 -0.334 1 98.5 64 THR B C 1
ATOM 1610 O O . THR B 1 64 ? 3.484 4.777 0.345 1 98.5 64 THR B O 1
ATOM 1613 N N . ILE B 1 65 ? 4.328 3.025 -0.68 1 98.69 65 ILE B N 1
ATOM 1614 C CA . ILE B 1 65 ? 5.668 3.279 -0.163 1 98.69 65 ILE B CA 1
ATOM 1615 C C . ILE B 1 65 ? 6.184 4.609 -0.702 1 98.69 65 ILE B C 1
ATOM 1617 O O . ILE B 1 65 ? 6.883 5.344 0.002 1 98.69 65 ILE B O 1
ATOM 1621 N N . ILE B 1 66 ? 5.859 4.949 -1.938 1 98.62 66 ILE B N 1
ATOM 1622 C CA . ILE B 1 66 ? 6.266 6.211 -2.545 1 98.62 66 ILE B CA 1
ATOM 1623 C C . ILE B 1 66 ? 5.648 7.379 -1.779 1 98.62 66 ILE B C 1
ATOM 1625 O O . ILE B 1 66 ? 6.328 8.359 -1.472 1 98.62 66 ILE B O 1
ATOM 1629 N N . ALA B 1 67 ? 4.402 7.25 -1.435 1 98.44 67 ALA B N 1
ATOM 1630 C CA . ALA B 1 67 ? 3.744 8.297 -0.665 1 98.44 67 ALA B CA 1
ATOM 1631 C C . ALA B 1 67 ? 4.434 8.508 0.68 1 98.44 67 ALA B C 1
ATOM 1633 O O . ALA B 1 67 ? 4.648 9.648 1.104 1 98.44 67 ALA B O 1
ATOM 1634 N N . LEU B 1 68 ? 4.812 7.43 1.309 1 98.31 68 LEU B N 1
ATOM 1635 C CA . LEU B 1 68 ? 5.457 7.52 2.613 1 98.31 68 LEU B CA 1
ATOM 1636 C C . LEU B 1 68 ? 6.828 8.18 2.498 1 98.31 68 LEU B C 1
ATOM 1638 O O . LEU B 1 68 ? 7.168 9.062 3.287 1 98.31 68 LEU B O 1
ATOM 1642 N N . MET B 1 69 ? 7.547 7.738 1.505 1 98.19 69 MET B N 1
ATOM 1643 C CA . MET B 1 69 ? 8.906 8.242 1.347 1 98.19 69 MET B CA 1
ATOM 1644 C C . MET B 1 69 ? 8.898 9.727 0.999 1 98.19 69 MET B C 1
ATOM 1646 O O . MET B 1 69 ? 9.688 10.508 1.538 1 98.19 69 MET B O 1
ATOM 1650 N N . LEU B 1 70 ? 8.008 10.125 0.126 1 96.69 70 LEU B N 1
ATOM 1651 C CA . LEU B 1 70 ? 7.926 11.531 -0.253 1 96.69 70 LEU B CA 1
ATOM 1652 C C . LEU B 1 70 ? 7.492 12.391 0.93 1 96.69 70 LEU B C 1
ATOM 1654 O O . LEU B 1 70 ? 7.992 13.5 1.111 1 96.69 70 LEU B O 1
ATOM 1658 N N . PHE B 1 71 ? 6.668 11.898 1.736 1 95.94 71 PHE B N 1
ATOM 1659 C CA . PHE B 1 71 ? 6.242 12.625 2.928 1 95.94 71 PHE B CA 1
ATOM 1660 C C . PHE B 1 71 ? 7.402 12.789 3.904 1 95.94 71 PHE B C 1
ATOM 1662 O O . PHE B 1 71 ? 7.648 13.883 4.406 1 95.94 71 PHE B O 1
ATOM 1669 N N . ILE B 1 72 ? 8.102 11.711 4.148 1 94.25 72 ILE B N 1
ATOM 1670 C CA . ILE B 1 72 ? 9.211 11.734 5.09 1 94.25 72 ILE B CA 1
ATOM 1671 C C . ILE B 1 72 ? 10.266 12.734 4.621 1 94.25 72 ILE B C 1
ATOM 1673 O O . ILE B 1 72 ? 10.742 13.562 5.406 1 94.25 72 ILE B O 1
ATOM 1677 N N . GLU B 1 73 ? 10.57 12.664 3.338 1 92.62 73 GLU B N 1
ATOM 1678 C CA . GLU B 1 73 ? 11.586 13.562 2.799 1 92.62 73 GLU B CA 1
ATOM 1679 C C . GLU B 1 73 ? 11.133 15.016 2.846 1 92.62 73 GLU B C 1
ATOM 1681 O O . GLU B 1 73 ? 11.93 15.914 3.129 1 92.62 73 GLU B O 1
ATOM 1686 N N . SER B 1 74 ? 9.859 15.266 2.559 1 89.75 74 SER B N 1
ATOM 1687 C CA . SER B 1 74 ? 9.344 16.625 2.607 1 89.75 74 SER B CA 1
ATOM 1688 C C . SER B 1 74 ? 9.398 17.188 4.023 1 89.75 74 SER B C 1
ATOM 1690 O O . SER B 1 74 ? 9.773 18.359 4.219 1 89.75 74 SER B O 1
ATOM 1692 N N . LYS B 1 75 ? 9.078 16.391 4.977 1 87.12 75 LYS B N 1
ATOM 1693 C CA . LYS B 1 75 ? 9.133 16.812 6.371 1 87.12 75 LYS B CA 1
ATOM 1694 C C . LYS B 1 75 ? 10.578 17.094 6.801 1 87.12 75 LYS B C 1
ATOM 1696 O O . LYS B 1 75 ? 10.844 18.062 7.508 1 87.12 75 LYS B O 1
ATOM 1701 N N . ALA B 1 76 ? 11.414 16.281 6.367 1 83.44 76 ALA B N 1
ATOM 1702 C CA . ALA B 1 76 ? 12.82 16.422 6.723 1 83.44 76 ALA B CA 1
ATOM 1703 C C . ALA B 1 76 ? 13.406 17.703 6.109 1 83.44 76 ALA B C 1
ATOM 1705 O O . ALA B 1 76 ? 14.266 18.344 6.711 1 83.44 76 ALA B O 1
ATOM 1706 N N . MET B 1 77 ? 12.906 18.047 4.969 1 82.5 77 MET B N 1
ATOM 1707 C CA . MET B 1 77 ? 13.422 19.203 4.242 1 82.5 77 MET B CA 1
ATOM 1708 C C . MET B 1 77 ? 12.906 20.5 4.852 1 82.5 77 MET B C 1
ATOM 1710 O O . MET B 1 77 ? 13.609 21.5 4.871 1 82.5 77 MET B O 1
ATOM 1714 N N . TYR B 1 78 ? 11.703 20.469 5.383 1 78.38 78 TYR B N 1
ATOM 1715 C CA . TYR B 1 78 ? 11.086 21.734 5.801 1 78.38 78 TYR B CA 1
ATOM 1716 C C . TYR B 1 78 ? 11.109 21.875 7.316 1 78.38 78 TYR B C 1
ATOM 1718 O O . TYR B 1 78 ? 10.766 22.922 7.855 1 78.38 78 TYR B O 1
ATOM 1726 N N . ALA B 1 79 ? 11.461 20.828 7.957 1 74.88 79 ALA B N 1
ATOM 1727 C CA . ALA B 1 79 ? 11.57 20.922 9.406 1 74.88 79 ALA B CA 1
ATOM 1728 C C . ALA B 1 79 ? 12.719 21.828 9.82 1 74.88 79 ALA B C 1
ATOM 1730 O O . ALA B 1 79 ? 13.727 21.922 9.109 1 74.88 79 ALA B O 1
ATOM 1731 N N . PRO B 1 80 ? 12.359 22.625 10.852 1 72.06 80 PRO B N 1
ATOM 1732 C CA . PRO B 1 80 ? 13.469 23.422 11.352 1 72.06 80 PRO B CA 1
ATOM 1733 C C . PRO B 1 80 ? 14.727 22.594 11.609 1 72.06 80 PRO B C 1
ATOM 1735 O O . PRO B 1 80 ? 14.641 21.422 11.945 1 72.06 80 PRO B O 1
ATOM 1738 N N . GLN B 1 81 ? 15.82 23.203 11.266 1 62.25 81 GLN B N 1
ATOM 1739 C CA . GLN B 1 81 ? 17.109 22.531 11.43 1 62.25 81 GLN B CA 1
ATOM 1740 C C . GLN B 1 81 ? 17.234 21.891 12.812 1 62.25 81 GLN B C 1
ATOM 1742 O O . GLN B 1 81 ? 16.969 22.547 13.82 1 62.25 81 GLN B O 1
ATOM 1747 N N . GLY B 1 82 ? 17.516 20.672 12.891 1 64.06 82 GLY B N 1
ATOM 1748 C CA . GLY B 1 82 ? 17.75 19.984 14.148 1 64.06 82 GLY B CA 1
ATOM 1749 C C . GLY B 1 82 ? 16.516 19.312 14.703 1 64.06 82 GLY B C 1
ATOM 1750 O O . GLY B 1 82 ? 16.578 18.625 15.727 1 64.06 82 GLY B O 1
ATOM 1751 N N . SER B 1 83 ? 15.336 19.578 14.047 1 70.94 83 SER B N 1
ATOM 1752 C CA . SER B 1 83 ? 14.094 19.078 14.617 1 70.94 83 SER B CA 1
ATOM 1753 C C . SER B 1 83 ? 13.969 17.562 14.422 1 70.94 83 SER B C 1
ATOM 1755 O O . SER B 1 83 ? 13.422 16.875 15.281 1 70.94 83 SER B O 1
ATOM 1757 N N . VAL B 1 84 ? 14.547 17.125 13.375 1 74.5 84 VAL B N 1
ATOM 1758 C CA . VAL B 1 84 ? 14.5 15.688 13.148 1 74.5 84 VAL B CA 1
ATOM 1759 C C . VAL B 1 84 ? 15.844 15.07 13.531 1 74.5 84 VAL B C 1
ATOM 1761 O O . VAL B 1 84 ? 16.891 15.531 13.094 1 74.5 84 VAL B O 1
ATOM 1764 N N . ASP B 1 85 ? 15.805 14.086 14.414 1 83.88 85 ASP B N 1
ATOM 1765 C CA . ASP B 1 85 ? 17.016 13.359 14.805 1 83.88 85 ASP B CA 1
ATOM 1766 C C . ASP B 1 85 ? 17.719 12.781 13.586 1 83.88 85 ASP B C 1
ATOM 1768 O O . ASP B 1 85 ? 17.141 11.992 12.844 1 83.88 85 ASP B O 1
ATOM 1772 N N . ILE B 1 86 ? 18.922 13.172 13.469 1 83.94 86 ILE B N 1
ATOM 1773 C CA . ILE B 1 86 ? 19.719 12.812 12.297 1 83.94 86 ILE B CA 1
ATOM 1774 C C . ILE B 1 86 ? 19.891 11.297 12.234 1 83.94 86 ILE B C 1
ATOM 1776 O O . ILE B 1 86 ? 19.906 10.711 11.148 1 83.94 86 ILE B O 1
ATOM 1780 N N . ASN B 1 87 ? 20.062 10.664 13.305 1 87.69 87 ASN B N 1
ATOM 1781 C CA . ASN B 1 87 ? 20.219 9.219 13.344 1 87.69 87 ASN B CA 1
ATOM 1782 C C . ASN B 1 87 ? 18.984 8.492 12.844 1 87.69 87 ASN B C 1
ATOM 1784 O O . ASN B 1 87 ? 19.078 7.543 12.07 1 87.69 87 ASN B O 1
ATOM 1788 N N . VAL B 1 88 ? 17.859 8.984 13.266 1 89.12 88 VAL B N 1
ATOM 1789 C CA . VAL B 1 88 ? 16.609 8.375 12.844 1 89.12 88 VAL B CA 1
ATOM 1790 C C . VAL B 1 88 ? 16.422 8.555 11.336 1 89.12 88 VAL B C 1
ATOM 1792 O O . VAL B 1 88 ? 16.031 7.617 10.633 1 89.12 88 VAL B O 1
ATOM 1795 N N . LEU B 1 89 ? 16.781 9.734 10.883 1 90 89 LEU B N 1
ATOM 1796 C CA . LEU B 1 89 ? 16.672 10 9.453 1 90 89 LEU B CA 1
ATOM 1797 C C . LEU B 1 89 ? 17.578 9.07 8.656 1 90 89 LEU B C 1
ATOM 1799 O O . LEU B 1 89 ? 17.188 8.578 7.594 1 90 89 LEU B O 1
ATOM 1803 N N . HIS B 1 90 ? 18.734 8.781 9.195 1 92.25 90 HIS B N 1
ATOM 1804 C CA . HIS B 1 90 ? 19.641 7.84 8.547 1 92.25 90 HIS B CA 1
ATOM 1805 C C . HIS B 1 90 ? 19.031 6.445 8.469 1 92.25 90 HIS B C 1
ATOM 1807 O O . HIS B 1 90 ? 19.125 5.781 7.434 1 92.25 90 HIS B O 1
ATOM 1813 N N . TRP B 1 91 ? 18.375 6.027 9.484 1 93.94 91 TRP B N 1
ATOM 1814 C CA . TRP B 1 91 ? 17.75 4.707 9.508 1 93.94 91 TRP B CA 1
ATOM 1815 C C . TRP B 1 91 ? 16.594 4.641 8.531 1 93.94 91 TRP B C 1
ATOM 1817 O O . TRP B 1 91 ? 16.391 3.621 7.867 1 93.94 91 TRP B O 1
ATOM 1827 N N . LEU B 1 92 ? 15.867 5.711 8.477 1 96.06 92 LEU B N 1
ATOM 1828 C CA . LEU B 1 92 ? 14.758 5.746 7.527 1 96.06 92 LEU B CA 1
ATOM 1829 C C . LEU B 1 92 ? 15.273 5.688 6.094 1 96.06 92 LEU B C 1
ATOM 1831 O O . LEU B 1 92 ? 14.742 4.938 5.27 1 96.06 92 LEU B O 1
ATOM 1835 N N . ARG B 1 93 ? 16.328 6.375 5.832 1 96.44 93 ARG B N 1
ATOM 1836 C CA . ARG B 1 93 ? 16.875 6.387 4.48 1 96.44 93 ARG B CA 1
ATOM 1837 C C . ARG B 1 93 ? 17.547 5.051 4.148 1 96.44 93 ARG B C 1
ATOM 1839 O O . ARG B 1 93 ? 17.469 4.586 3.008 1 96.44 93 ARG B O 1
ATOM 1846 N N . PHE B 1 94 ? 18.141 4.422 5.16 1 97.31 94 PHE B N 1
ATOM 1847 C CA . PHE B 1 94 ? 18.609 3.053 4.988 1 97.31 94 PHE B CA 1
ATOM 1848 C C . PHE B 1 94 ? 17.453 2.117 4.656 1 97.31 94 PHE B C 1
ATOM 1850 O O . PHE B 1 94 ? 17.578 1.256 3.783 1 97.31 94 PHE B O 1
ATOM 1857 N N . GLY B 1 95 ? 16.406 2.311 5.355 1 98.12 95 GLY B N 1
ATOM 1858 C CA . GLY B 1 95 ? 15.211 1.534 5.07 1 98.12 95 GLY B CA 1
ATOM 1859 C C . GLY B 1 95 ? 14.695 1.733 3.66 1 98.12 95 GLY B C 1
ATOM 1860 O O . GLY B 1 95 ? 14.234 0.784 3.023 1 98.12 95 GLY B O 1
ATOM 1861 N N . MET B 1 96 ? 14.773 2.951 3.125 1 98.62 96 MET B N 1
ATOM 1862 C CA . MET B 1 96 ? 14.344 3.242 1.762 1 98.62 96 MET B CA 1
ATOM 1863 C C . MET B 1 96 ? 15.195 2.49 0.747 1 98.62 96 MET B C 1
ATOM 1865 O O . MET B 1 96 ? 14.672 1.923 -0.213 1 98.62 96 MET B O 1
ATOM 1869 N N . ILE B 1 97 ? 16.484 2.5 0.991 1 98.5 97 ILE B N 1
ATOM 1870 C CA . ILE B 1 97 ? 17.391 1.776 0.112 1 98.5 97 ILE B CA 1
ATOM 1871 C C . ILE B 1 97 ? 17.094 0.279 0.188 1 98.5 97 ILE B C 1
ATOM 1873 O O . ILE B 1 97 ? 17 -0.395 -0.841 1 98.5 97 ILE B O 1
ATOM 1877 N N . GLY B 1 98 ? 17.016 -0.188 1.394 1 98.69 98 GLY B N 1
ATOM 1878 C CA . GLY B 1 98 ? 16.688 -1.592 1.581 1 98.69 98 GLY B CA 1
ATOM 1879 C C . GLY B 1 98 ? 15.383 -1.997 0.905 1 98.69 98 GLY B C 1
ATOM 1880 O O . GLY B 1 98 ? 15.289 -3.088 0.338 1 98.69 98 GLY B O 1
ATOM 1881 N N . TYR B 1 99 ? 14.383 -1.162 1.001 1 98.88 99 TYR B N 1
ATOM 1882 C CA . TYR B 1 99 ? 13.102 -1.443 0.369 1 98.88 99 TYR B CA 1
ATOM 1883 C C . TYR B 1 99 ? 13.258 -1.592 -1.14 1 98.88 99 TYR B C 1
ATOM 1885 O O . TYR B 1 99 ? 12.719 -2.529 -1.736 1 98.88 99 TYR B O 1
ATOM 1893 N N . VAL B 1 100 ? 13.984 -0.674 -1.774 1 98.81 100 VAL B N 1
ATOM 1894 C CA . VAL B 1 100 ? 14.211 -0.718 -3.215 1 98.81 100 VAL B CA 1
ATOM 1895 C C . VAL B 1 100 ? 14.922 -2.02 -3.59 1 98.81 100 VAL B C 1
ATOM 1897 O O . VAL B 1 100 ? 14.523 -2.693 -4.547 1 98.81 100 VAL B O 1
ATOM 1900 N N . LEU B 1 101 ? 15.914 -2.379 -2.818 1 98.75 101 LEU B N 1
ATOM 1901 C CA . LEU B 1 101 ? 16.641 -3.619 -3.078 1 98.75 101 LEU B CA 1
ATOM 1902 C C . LEU B 1 101 ? 15.711 -4.824 -2.936 1 98.75 101 LEU B C 1
ATOM 1904 O O . LEU B 1 101 ? 15.844 -5.801 -3.68 1 98.75 101 LEU B O 1
ATOM 1908 N N . GLY B 1 102 ? 14.859 -4.77 -1.955 1 98.62 102 GLY B N 1
ATOM 1909 C CA . GLY B 1 102 ? 13.875 -5.828 -1.797 1 98.62 102 GLY B CA 1
ATOM 1910 C C . GLY B 1 102 ? 12.953 -5.973 -2.998 1 98.62 102 GLY B C 1
ATOM 1911 O O . GLY B 1 102 ? 12.68 -7.09 -3.439 1 98.62 102 GLY B O 1
ATOM 1912 N N . ARG B 1 103 ? 12.539 -4.859 -3.531 1 98.56 103 ARG B N 1
ATOM 1913 C CA . ARG B 1 103 ? 11.688 -4.883 -4.711 1 98.56 103 ARG B CA 1
ATOM 1914 C C . ARG B 1 103 ? 12.422 -5.465 -5.914 1 98.56 103 ARG B C 1
ATOM 1916 O O . ARG B 1 103 ? 11.844 -6.234 -6.684 1 98.56 103 ARG B O 1
ATOM 1923 N N . ILE B 1 104 ? 13.633 -5.109 -6.098 1 98.12 104 ILE B N 1
ATOM 1924 C CA . ILE B 1 104 ? 14.445 -5.66 -7.176 1 98.12 104 ILE B CA 1
ATOM 1925 C C . ILE B 1 104 ? 14.586 -7.172 -6.996 1 98.12 104 ILE B C 1
ATOM 1927 O O . ILE B 1 104 ? 14.43 -7.93 -7.953 1 98.12 104 ILE B O 1
ATOM 1931 N N . SER B 1 105 ? 14.859 -7.555 -5.777 1 98.06 105 SER B N 1
ATOM 1932 C CA . SER B 1 105 ? 15.023 -8.969 -5.469 1 98.06 105 SER B CA 1
ATOM 1933 C C . SER B 1 105 ? 13.758 -9.758 -5.805 1 98.06 105 SER B C 1
ATOM 1935 O O . SER B 1 105 ? 13.828 -10.828 -6.414 1 98.06 105 SER B O 1
ATOM 1937 N N . ILE B 1 106 ? 12.609 -9.234 -5.426 1 97.62 106 ILE B N 1
ATOM 1938 C CA . ILE B 1 106 ? 11.344 -9.898 -5.699 1 97.62 106 ILE B CA 1
ATOM 1939 C C . ILE B 1 106 ? 11.133 -10.016 -7.207 1 97.62 106 ILE B C 1
ATOM 1941 O O . ILE B 1 106 ? 10.797 -11.086 -7.715 1 97.62 106 ILE B O 1
ATOM 1945 N N . THR B 1 107 ? 11.344 -8.922 -7.914 1 97.56 107 THR B N 1
ATOM 1946 C CA . THR B 1 107 ? 11.141 -8.898 -9.359 1 97.56 107 THR B CA 1
ATOM 1947 C C . THR B 1 107 ? 12.062 -9.898 -10.055 1 97.56 107 THR B C 1
ATOM 1949 O O . THR B 1 107 ? 11.633 -10.641 -10.938 1 97.56 107 THR B O 1
ATOM 1952 N N . CYS B 1 108 ? 13.312 -9.992 -9.633 1 96 108 CYS B N 1
ATOM 1953 C CA . CYS B 1 108 ? 14.258 -10.961 -10.18 1 96 108 CYS B CA 1
ATOM 1954 C C . CYS B 1 108 ? 13.789 -12.391 -9.914 1 96 108 CYS B C 1
ATOM 1956 O O . CYS B 1 108 ? 13.906 -13.258 -10.781 1 96 108 CYS B O 1
ATOM 1958 N N . GLY B 1 109 ? 13.305 -12.562 -8.758 1 94.25 109 GLY B N 1
ATOM 1959 C CA . GLY B 1 109 ? 12.805 -13.891 -8.422 1 94.25 109 GLY B CA 1
ATOM 1960 C C . GLY B 1 109 ? 11.609 -14.312 -9.25 1 94.25 109 GLY B C 1
ATOM 1961 O O . GLY B 1 109 ? 11.523 -15.461 -9.688 1 94.25 109 GLY B O 1
ATOM 1962 N N . LEU B 1 110 ? 10.703 -13.445 -9.547 1 93.38 110 LEU B N 1
ATOM 1963 C CA . LEU B 1 110 ? 9.477 -13.742 -10.281 1 93.38 110 LEU B CA 1
ATOM 1964 C C . LEU B 1 110 ? 9.766 -13.898 -11.773 1 93.38 110 LEU B C 1
ATOM 1966 O O . LEU B 1 110 ? 9.148 -14.727 -12.445 1 93.38 110 LEU B O 1
ATOM 1970 N N . MET B 1 111 ? 10.734 -13.141 -12.242 1 93.94 111 MET B N 1
ATOM 1971 C CA . MET B 1 111 ? 10.984 -13.109 -13.68 1 93.94 111 MET B CA 1
ATOM 1972 C C . MET B 1 111 ? 12.102 -14.07 -14.062 1 93.94 111 MET B C 1
ATOM 1974 O O . MET B 1 111 ? 12.484 -14.148 -15.234 1 93.94 111 MET B O 1
ATOM 1978 N N . SER B 1 112 ? 12.586 -14.781 -13.07 1 90.81 112 SER B N 1
ATOM 1979 C CA . SER B 1 112 ? 13.633 -15.758 -13.344 1 90.81 112 SER B CA 1
ATOM 1980 C C . SER B 1 112 ? 13.102 -16.922 -14.172 1 90.81 112 SER B C 1
ATOM 1982 O O . SER B 1 112 ? 11.891 -17.062 -14.359 1 90.81 112 SER B O 1
ATOM 1984 N N . LYS B 1 113 ? 13.977 -17.844 -14.711 1 89 113 LYS B N 1
ATOM 1985 C CA . LYS B 1 113 ? 13.633 -19 -15.539 1 89 113 LYS B CA 1
ATOM 1986 C C . LYS B 1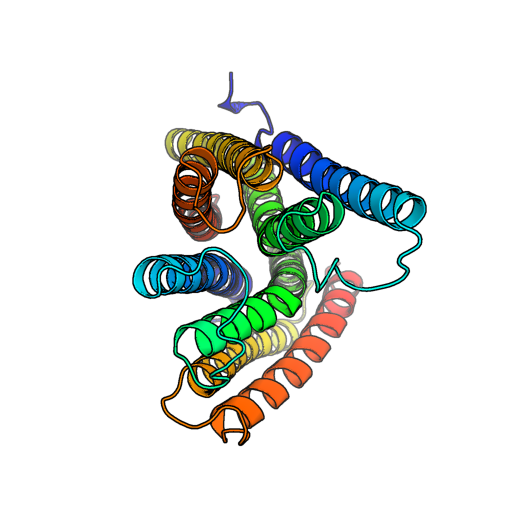 113 ? 13.023 -20.125 -14.703 1 89 113 LYS B C 1
ATOM 1988 O O . LYS B 1 113 ? 12.414 -21.047 -15.25 1 89 113 LYS B O 1
ATOM 1993 N N . ASN B 1 114 ? 13.172 -19.938 -13.391 1 84.81 114 ASN B N 1
ATOM 1994 C CA . ASN B 1 114 ? 12.656 -20.969 -12.5 1 84.81 114 ASN B CA 1
ATOM 1995 C C . ASN B 1 114 ? 11.133 -20.953 -12.461 1 84.81 114 ASN B C 1
ATOM 1997 O O . ASN B 1 114 ? 10.5 -19.938 -12.742 1 84.81 114 ASN B O 1
ATOM 2001 N N . SER B 1 115 ? 10.617 -22.125 -12.18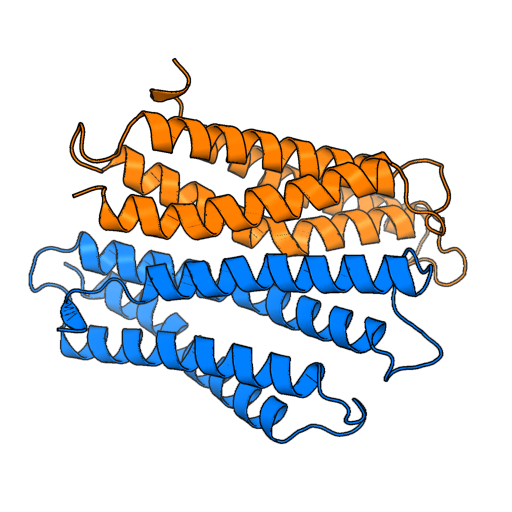8 1 85.56 115 SER B N 1
ATOM 2002 C CA . SER B 1 115 ? 9.164 -22.266 -12.102 1 85.56 115 SER B CA 1
ATOM 2003 C C . SER B 1 115 ? 8.586 -21.406 -10.984 1 85.56 115 SER B C 1
ATOM 2005 O O . SER B 1 115 ? 9.172 -21.297 -9.906 1 85.56 115 SER B O 1
ATOM 2007 N N . LEU B 1 116 ? 7.391 -20.812 -11.234 1 85.62 116 LEU B N 1
ATOM 2008 C CA . LEU B 1 116 ? 6.676 -20.031 -10.242 1 85.62 116 LEU B CA 1
ATOM 2009 C C . LEU B 1 116 ? 6.047 -20.938 -9.18 1 85.62 116 LEU B C 1
ATOM 2011 O O . LEU B 1 116 ? 5.578 -20.453 -8.148 1 85.62 116 LEU B O 1
ATOM 2015 N N . ASN B 1 117 ? 6.094 -22.219 -9.414 1 82.38 117 ASN B N 1
ATOM 2016 C CA . ASN B 1 117 ? 5.523 -23.156 -8.461 1 82.38 117 ASN B CA 1
ATOM 2017 C C . ASN B 1 117 ? 6.375 -23.25 -7.195 1 82.38 117 ASN B C 1
ATOM 2019 O O . ASN B 1 117 ? 5.91 -23.734 -6.164 1 82.38 117 ASN B O 1
ATOM 2023 N N . GLN B 1 118 ? 7.586 -22.875 -7.391 1 83.5 118 GLN B N 1
ATOM 2024 C CA . GLN B 1 118 ? 8.492 -22.828 -6.246 1 83.5 118 GLN B CA 1
ATOM 2025 C C . GLN B 1 118 ? 8.922 -21.406 -5.941 1 83.5 118 GLN B C 1
ATOM 2027 O O . GLN B 1 118 ? 9.211 -20.625 -6.855 1 83.5 118 GLN B O 1
ATOM 2032 N N . VAL B 1 119 ? 8.93 -21.141 -4.656 1 85.5 119 VAL B N 1
ATOM 2033 C CA . VAL B 1 119 ? 9.359 -19.797 -4.258 1 85.5 119 VAL B CA 1
ATOM 2034 C C . VAL B 1 119 ? 10.883 -19.703 -4.316 1 85.5 119 VAL B C 1
ATOM 2036 O O . VAL B 1 119 ? 11.586 -20.422 -3.596 1 85.5 119 VAL B O 1
ATOM 2039 N N . SER B 1 120 ? 11.391 -18.797 -5.117 1 89.38 120 SER B N 1
ATOM 2040 C CA . SER B 1 120 ? 12.836 -18.594 -5.223 1 89.38 120 SER B CA 1
ATOM 2041 C C . SER B 1 120 ? 13.383 -17.906 -3.977 1 89.38 120 SER B C 1
ATOM 2043 O O . SER B 1 120 ? 12.664 -17.141 -3.312 1 89.38 120 SER B O 1
ATOM 2045 N N . PRO B 1 121 ? 14.695 -18.188 -3.664 1 91.94 121 PRO B N 1
ATOM 2046 C CA . PRO B 1 121 ? 15.297 -17.5 -2.525 1 91.94 121 PRO B CA 1
ATOM 2047 C C . PRO B 1 121 ? 15.297 -15.977 -2.686 1 91.94 121 PRO B C 1
ATOM 2049 O O . PRO B 1 121 ? 15.18 -15.25 -1.697 1 91.94 121 PRO B O 1
ATOM 2052 N N . PHE B 1 122 ? 15.406 -15.523 -3.904 1 94.12 122 PHE B N 1
ATOM 2053 C CA . PHE B 1 122 ? 15.367 -14.094 -4.164 1 94.12 122 PHE B CA 1
ATOM 2054 C C . PHE B 1 122 ? 14 -13.516 -3.83 1 94.12 122 PHE B C 1
ATOM 2056 O O . PHE B 1 122 ? 13.906 -12.453 -3.209 1 94.12 122 PHE B O 1
ATOM 2063 N N . ARG B 1 123 ? 13.016 -14.188 -4.234 1 94.25 123 ARG B N 1
ATOM 2064 C CA . ARG B 1 123 ? 11.664 -13.734 -3.945 1 94.25 123 ARG B CA 1
ATOM 2065 C C . ARG B 1 123 ? 11.398 -13.719 -2.441 1 94.25 123 ARG B C 1
ATOM 2067 O O . ARG B 1 123 ? 10.797 -12.773 -1.922 1 94.25 123 ARG B O 1
ATOM 2074 N N . ARG B 1 124 ? 11.883 -14.719 -1.758 1 93.69 124 ARG B N 1
ATOM 2075 C CA . ARG B 1 124 ? 11.695 -14.812 -0.313 1 93.69 124 ARG B CA 1
ATOM 2076 C C . ARG B 1 124 ? 12.43 -13.68 0.404 1 93.69 124 ARG B C 1
ATOM 2078 O O . ARG B 1 124 ? 11.867 -13.031 1.289 1 93.69 124 ARG B O 1
ATOM 2085 N N . LEU B 1 125 ? 13.664 -13.555 0.021 1 96.62 125 LEU B N 1
ATOM 2086 C CA . LEU B 1 125 ? 14.461 -12.477 0.608 1 96.62 125 LEU B CA 1
ATOM 2087 C C . LEU B 1 125 ? 13.812 -11.117 0.342 1 96.62 125 LEU B C 1
ATOM 2089 O O . LEU B 1 125 ? 13.703 -10.289 1.248 1 96.62 125 LEU B O 1
ATOM 2093 N N . GLY B 1 126 ? 13.406 -10.875 -0.83 1 98.06 126 GLY B N 1
ATOM 2094 C CA . GLY B 1 126 ? 12.758 -9.625 -1.194 1 98.06 126 GLY B CA 1
ATOM 2095 C C . GLY B 1 126 ? 11.477 -9.367 -0.421 1 98.06 126 GLY B C 1
ATOM 2096 O O . GLY B 1 126 ? 11.219 -8.234 0.007 1 98.06 126 GLY B O 1
ATOM 2097 N N . ALA B 1 127 ? 10.719 -10.414 -0.287 1 97.06 127 ALA B N 1
ATOM 2098 C CA . ALA B 1 127 ? 9.469 -10.281 0.462 1 97.06 127 ALA B CA 1
ATOM 2099 C C . ALA B 1 127 ? 9.742 -9.867 1.907 1 97.06 127 ALA B C 1
ATOM 2101 O O . ALA B 1 127 ? 9.062 -8.992 2.445 1 97.06 127 ALA B O 1
ATOM 2102 N N . MET B 1 128 ? 10.695 -10.484 2.549 1 97.81 128 MET B N 1
ATOM 2103 C CA . MET B 1 128 ? 11.047 -10.141 3.924 1 97.81 128 MET B CA 1
ATOM 2104 C C . MET B 1 128 ? 11.461 -8.68 4.031 1 97.81 128 MET B C 1
ATOM 2106 O O . MET B 1 128 ? 11.031 -7.973 4.945 1 97.81 128 MET B O 1
ATOM 2110 N N . MET B 1 129 ? 12.266 -8.25 3.109 1 98.5 129 MET B N 1
ATOM 2111 C CA . MET B 1 129 ? 12.711 -6.863 3.1 1 98.5 129 MET B CA 1
ATOM 2112 C C . MET B 1 129 ? 11.547 -5.918 2.855 1 98.5 129 MET B C 1
ATOM 2114 O O . MET B 1 129 ? 11.445 -4.867 3.494 1 98.5 129 MET B O 1
ATOM 2118 N N . ASN B 1 130 ? 10.68 -6.281 1.933 1 98.38 130 ASN B N 1
ATOM 2119 C CA . ASN B 1 130 ? 9.477 -5.512 1.629 1 98.38 130 ASN B CA 1
ATOM 2120 C C . ASN B 1 130 ? 8.641 -5.266 2.881 1 98.38 130 ASN B C 1
ATOM 2122 O O . ASN B 1 130 ? 8.305 -4.121 3.189 1 98.38 130 ASN B O 1
ATOM 2126 N N . TYR B 1 131 ? 8.391 -6.289 3.648 1 98.44 131 TYR B N 1
ATOM 2127 C CA . TYR B 1 131 ? 7.539 -6.156 4.824 1 98.44 131 TYR B CA 1
ATOM 2128 C C . TYR B 1 131 ? 8.266 -5.418 5.941 1 98.44 131 TYR B C 1
ATOM 2130 O O . TYR B 1 131 ? 7.684 -4.547 6.598 1 98.44 131 TYR B O 1
ATOM 2138 N N . LEU B 1 132 ? 9.516 -5.758 6.133 1 98.19 132 LEU B N 1
ATOM 2139 C CA . LEU B 1 132 ? 10.312 -5.156 7.195 1 98.19 132 LEU B CA 1
ATOM 2140 C C . LEU B 1 132 ? 10.438 -3.65 6.988 1 98.19 132 LEU B C 1
ATOM 2142 O O . LEU B 1 132 ? 10.078 -2.865 7.867 1 98.19 132 LEU B O 1
ATOM 2146 N N . PHE B 1 133 ? 10.875 -3.279 5.832 1 98.69 133 PHE B N 1
ATOM 2147 C CA . PHE B 1 133 ? 11.148 -1.868 5.594 1 98.69 133 PHE B CA 1
ATOM 2148 C C . PHE B 1 133 ? 9.859 -1.104 5.324 1 98.69 133 PHE B C 1
ATOM 2150 O O . PHE B 1 133 ? 9.766 0.086 5.633 1 98.69 133 PHE B O 1
ATOM 2157 N N . GLY B 1 134 ? 8.844 -1.767 4.75 1 98.56 134 GLY B N 1
ATOM 2158 C CA . GLY B 1 134 ? 7.543 -1.131 4.609 1 98.56 134 GLY B CA 1
ATOM 2159 C C . GLY B 1 134 ? 6.945 -0.705 5.938 1 98.56 134 GLY B C 1
ATOM 2160 O O . GLY B 1 134 ? 6.504 0.437 6.086 1 98.56 134 GLY B O 1
ATOM 2161 N N . ILE B 1 135 ? 6.992 -1.59 6.898 1 98.44 135 ILE B N 1
ATOM 2162 C CA . ILE B 1 135 ? 6.441 -1.309 8.219 1 98.44 135 ILE B CA 1
ATOM 2163 C C . ILE B 1 135 ? 7.285 -0.244 8.914 1 98.44 135 ILE B C 1
ATOM 2165 O O . ILE B 1 135 ? 6.75 0.637 9.594 1 98.44 135 ILE B O 1
ATOM 2169 N N . LEU B 1 136 ? 8.57 -0.326 8.734 1 98.06 136 LEU B N 1
ATOM 2170 C CA . LEU B 1 136 ? 9.469 0.683 9.281 1 98.06 136 LEU B CA 1
ATOM 2171 C C . LEU B 1 136 ? 9.094 2.074 8.781 1 98.06 136 LEU B C 1
ATOM 2173 O O . LEU B 1 136 ? 8.992 3.016 9.578 1 98.06 136 LEU B O 1
ATOM 2177 N N . LEU B 1 137 ? 8.859 2.229 7.52 1 98.38 137 LEU B N 1
ATOM 2178 C CA . LEU B 1 137 ? 8.586 3.533 6.926 1 98.38 137 LEU B CA 1
ATOM 2179 C C . LEU B 1 137 ? 7.18 4.008 7.27 1 98.38 137 LEU B C 1
ATOM 2181 O O . LEU B 1 137 ? 6.941 5.207 7.414 1 98.38 137 LEU B O 1
ATOM 2185 N N . ALA B 1 138 ? 6.273 3.023 7.422 1 98.5 138 ALA B N 1
ATOM 2186 C CA . ALA B 1 138 ? 4.953 3.387 7.926 1 98.5 138 ALA B CA 1
ATOM 2187 C C . ALA B 1 138 ? 5.047 4.023 9.312 1 98.5 138 ALA B C 1
ATOM 2189 O O . ALA B 1 138 ? 4.434 5.062 9.562 1 98.5 138 ALA B O 1
ATOM 2190 N N . GLY B 1 139 ? 5.859 3.418 10.172 1 96.94 139 GLY B N 1
ATOM 2191 C CA . GLY B 1 139 ? 6.102 4.012 11.477 1 96.94 139 GLY B CA 1
ATOM 2192 C C . GLY B 1 139 ? 6.902 5.297 11.406 1 96.94 139 GLY B C 1
ATOM 2193 O O . GLY B 1 139 ? 6.746 6.176 12.258 1 96.94 139 GLY B O 1
ATOM 2194 N N . GLY B 1 140 ? 7.707 5.379 10.375 1 95.56 140 GLY B N 1
ATOM 2195 C CA . GLY B 1 140 ? 8.57 6.535 10.195 1 95.56 140 GLY B CA 1
ATOM 2196 C C . GLY B 1 140 ? 7.805 7.828 10 1 95.56 140 GLY B C 1
ATOM 2197 O O . GLY B 1 140 ? 8.234 8.883 10.469 1 95.56 140 GLY B O 1
ATOM 2198 N N . ILE B 1 141 ? 6.637 7.801 9.352 1 94.81 141 ILE B N 1
ATOM 2199 C CA . ILE B 1 141 ? 5.926 9.055 9.102 1 94.81 141 ILE B CA 1
ATOM 2200 C C . ILE B 1 141 ? 5.34 9.586 10.406 1 94.81 141 ILE B C 1
ATOM 2202 O O . ILE B 1 141 ? 5.188 10.797 10.57 1 94.81 141 ILE B O 1
ATOM 2206 N N . ILE B 1 142 ? 5.059 8.68 11.383 1 93.31 142 ILE B N 1
ATOM 2207 C CA . ILE B 1 142 ? 4.613 9.117 12.695 1 93.31 142 ILE B CA 1
ATOM 2208 C C . ILE B 1 142 ? 5.758 9.828 13.422 1 93.31 142 ILE B C 1
ATOM 2210 O O . ILE B 1 142 ? 5.559 10.883 14.023 1 93.31 142 ILE B O 1
ATOM 2214 N N . TYR B 1 143 ? 6.902 9.242 13.297 1 90.94 143 TYR B N 1
ATOM 2215 C CA . TYR B 1 143 ? 8.07 9.805 13.969 1 90.94 143 TYR B CA 1
ATOM 2216 C C . TYR B 1 143 ? 8.375 11.203 13.445 1 90.94 143 TYR B C 1
ATOM 2218 O O . TYR B 1 143 ? 8.523 12.141 14.227 1 90.94 143 TYR B O 1
ATOM 2226 N N . VAL B 1 144 ? 8.438 11.383 12.141 1 87.38 144 VAL B N 1
ATOM 2227 C CA . VAL B 1 144 ? 8.859 12.664 11.594 1 87.38 144 VAL B CA 1
ATOM 2228 C C . VAL B 1 144 ? 7.789 13.719 11.844 1 87.38 144 VAL B C 1
ATOM 2230 O O . VAL B 1 144 ? 8.086 14.914 11.922 1 87.38 144 VAL B O 1
ATOM 2233 N N . GLN B 1 145 ? 6.574 13.234 11.992 1 84.5 145 GLN B N 1
ATOM 2234 C CA . GLN B 1 145 ? 5.504 14.164 12.32 1 84.5 145 GLN B CA 1
ATOM 2235 C C . GLN B 1 145 ? 5.633 14.664 13.758 1 84.5 145 GLN B C 1
ATOM 2237 O O . GLN B 1 145 ? 5.445 15.852 14.031 1 84.5 145 GLN B O 1
ATOM 2242 N N . ASN B 1 146 ? 5.996 13.797 14.656 1 81.88 146 ASN B N 1
ATOM 2243 C CA . ASN B 1 146 ? 5.996 14.148 16.078 1 81.88 146 ASN B CA 1
ATOM 2244 C C . ASN B 1 146 ? 7.301 14.812 16.484 1 81.88 146 ASN B C 1
ATOM 2246 O O . ASN B 1 146 ? 7.348 15.531 17.484 1 81.88 146 ASN B O 1
ATOM 2250 N N . PHE B 1 147 ? 8.344 14.688 15.672 1 72.88 147 PHE B N 1
ATOM 2251 C CA . PHE B 1 147 ? 9.625 15.164 16.188 1 72.88 147 PHE B CA 1
ATOM 2252 C C . PHE B 1 147 ? 10.242 16.188 15.234 1 72.88 147 PHE B C 1
ATOM 2254 O O . PHE B 1 147 ? 11.406 16.562 15.391 1 72.88 147 PHE B O 1
ATOM 2261 N N . SER B 1 148 ? 9.586 16.5 14.164 1 63.28 148 SER B N 1
ATOM 2262 C CA . SER B 1 148 ? 10.094 17.547 13.273 1 63.28 148 SER B CA 1
ATOM 2263 C C . SER B 1 148 ? 9.758 18.938 13.797 1 63.28 148 SER B C 1
ATOM 2265 O O . SER B 1 148 ? 10.234 19.938 13.273 1 63.28 148 SER B O 1
ATOM 2267 N N . TYR B 1 149 ? 9.039 19.172 14.922 1 55.44 149 TYR B N 1
ATOM 2268 C CA . TYR B 1 149 ? 8.836 20.516 15.438 1 55.44 149 TYR B CA 1
ATOM 2269 C C . TYR B 1 149 ? 9.781 20.797 16.609 1 55.44 149 TYR B C 1
ATOM 2271 O O . TYR B 1 149 ? 10.18 19.891 17.328 1 55.44 149 TYR B O 1
#

Sequence (298 aa):
MIQDKPVGIYASALLAGANFVLGSVVSSRRMSSRKSIGCDENDPNSALTKAVRAHANHAEYTPTIIALMLFIESKAMYAPQGSVDINVLHWLRFGMIGYVLGRISITCGLMSKNSLNQVSPFRRLGAMMNYLFGILLAGGIIYVQNFSYMIQDKPVGIYASALLAGANFVLGSVVSSRRMSSRKSIGCDENDPNSALTKAVRAHANHAEYTPTIIALMLFIESKAMYAPQGSVDINVLHWLRFGMIGYVLGRISITCGLMSKNSLNQVSPFRRLGAMMNYLFGILLAGGIIYVQNFSY

Organism: Naegleria gruberi (NCBI:txid5762)

InterPro domains:
  IPR001129 Membrane-associated, eicosanoid/glutathione metabolism (MAPEG) protein [PF0112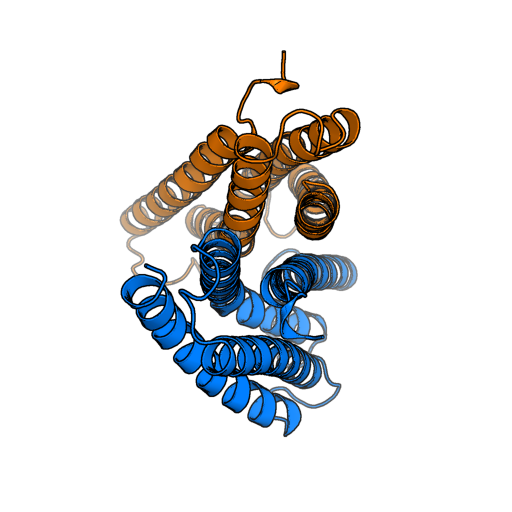4] (10-142)
  IPR023352 Membrane associated eicosanoid/glutathione metabolism-like domain superfamily [G3DSA:1.20.120.550] (4-148)
  IPR023352 Membrane associated eicosanoid/glutathione metabolism-like domain superfamily [SSF161084] (10-143)

Nearest PDB structures (foldseek):
  2jsw-assembly1_A  TM=5.254E-01  e=5.816E-01  Mus musculus
  6egc-assembly1_A  TM=4.242E-01  e=6.021E+00  synthetic construct
  2kgx-assembly1_A  TM=4.561E-01  e=6.665E+00  Mus musculus
  2kgx-assembly1_A  TM=4.557E-01  e=4.222E+00  Mus musculus
  4w4l-assembly1_B  TM=3.859E-01  e=4.012E+00  Mycobacterium tuberculosis str. Erdman = ATCC 35801

Solvent-accessible surface area (backbone atoms only — not comparable to full-atom values): 15306 Å² total; per-residue (Å²): 110,79,89,79,49,64,54,33,49,54,47,34,24,52,54,49,29,46,52,35,49,34,46,49,50,31,51,51,38,25,62,73,67,70,41,53,62,90,59,47,87,89,35,73,65,34,70,46,27,23,34,44,50,39,34,50,58,49,42,73,45,46,39,61,52,34,50,46,30,46,48,45,46,50,48,65,69,68,29,53,87,80,19,54,59,63,67,58,52,51,51,50,45,51,30,50,53,46,28,52,51,11,51,52,28,28,40,52,33,47,62,39,92,61,56,70,89,50,86,38,70,42,27,51,54,9,49,52,31,38,54,53,29,48,53,50,48,60,54,44,49,56,49,52,69,72,39,27,100,109,79,89,79,45,66,53,34,56,56,48,33,53,51,54,53,50,48,53,55,50,35,47,49,51,31,52,52,38,27,63,73,67,75,44,91,67,89,57,48,87,89,34,74,66,34,72,47,26,24,34,47,51,38,35,52,57,49,61,54,47,46,59,44,52,37,52,44,32,46,49,45,46,52,45,64,68,69,28,54,88,79,26,52,58,63,67,59,51,50,52,51,45,49,32,48,52,46,28,53,52,12,51,52,31,28,43,51,34,46,64,40,93,62,58,50,71,49,79,40,69,42,27,52,53,8,48,53,33,38,39,53,28,45,40,50,45,22,53,42,47,49,49,52,65,71,34,22,107